Protein AF-A0A9F5ISP3-F1 (afdb_monomer_lite)

Organism: Python bivittatus (NCBI:txid176946)

Radius of gyration: 34.41 Å; chains: 1; bounding box: 98×57×104 Å

Secondary structure (DSSP, 8-state):
-HHHHHHHHHHHHHHHHHHT--SS-HHHHHHHHHHHHHHHTT--HHHHTTTHHHHHHHHHHHHT-SSHHHHHHHHGGGG-HHHHHHHHTTHHHHHHHHHHHHHHHHHH-S-HHHHHHHHHHHHHHHHH-HHHHHHHHHHHHHHHHHHHHHHHHHHHHHHHHHHHHHHHHHHHHHHHHHTT-----PPP---------

Foldseek 3Di:
DVLVVLQVCLLVVLVVCLVPPDDPDLVVLLVSLVVNLVSQLSHDLVSCVVCVQSVLLVLLVQCLDLDVSSNVSSLCLCVRPSSVVSCLVVVVRNVLSNVLSLVCCLPPHPDVVSVVSSVVVLVSSCVSPVPVSVVSVVVSVVVVVVVVVVVVVVVVVVVVVVVVVVVVVVVVVVVVVVVPDPDDDDDDDDDDDDDDD

Sequence (197 aa):
MRWVFFFFLATQVIRGLLKFWPKTCSQKEVMFLGEIEEILDVIEPTQFKKIQEPLFKQIAKCVSSSHFQIAERALYFWHNEYILGLIEENIDTILPIMFGSLYKISKEHWNPTIVALVYNVLKTLMEMNGKLFDELTSTYKAERQREKKKELEREELWKKLEELRLMKTLSDQMSNTSSSINIPNDKVPSECESLCL

Structure (mmCIF, N/CA/C/O backbone):
data_AF-A0A9F5ISP3-F1
#
_entry.id   AF-A0A9F5ISP3-F1
#
loop_
_atom_site.group_PDB
_atom_site.id
_atom_site.type_symbol
_atom_site.label_atom_id
_atom_site.label_alt_id
_atom_site.label_comp_id
_atom_site.label_asym_id
_atom_site.label_entity_id
_atom_site.label_seq_id
_atom_site.pdbx_PDB_ins_code
_atom_site.Cartn_x
_atom_site.Cartn_y
_atom_site.Cartn_z
_atom_site.occupancy
_atom_site.B_iso_or_equiv
_atom_site.auth_seq_id
_atom_site.auth_comp_id
_atom_site.auth_asym_id
_atom_site.auth_atom_id
_atom_site.pdbx_PDB_model_num
ATOM 1 N N . MET A 1 1 ? 18.416 -7.624 -30.290 1.00 47.22 1 MET A N 1
ATOM 2 C CA . MET A 1 1 ? 17.267 -8.563 -30.347 1.00 47.22 1 MET A CA 1
ATOM 3 C C . MET A 1 1 ? 16.923 -9.229 -29.009 1.00 47.22 1 MET A C 1
ATOM 5 O O . MET A 1 1 ? 15.753 -9.497 -28.796 1.00 47.22 1 MET A O 1
ATOM 9 N N . ARG A 1 2 ? 17.877 -9.474 -28.093 1.00 46.91 2 ARG A N 1
ATOM 10 C CA . ARG A 1 2 ? 17.616 -10.155 -26.804 1.00 46.91 2 ARG A CA 1
ATOM 11 C C . ARG A 1 2 ? 16.740 -9.359 -25.816 1.00 46.91 2 ARG A C 1
ATOM 13 O O . ARG A 1 2 ? 16.005 -9.962 -25.050 1.00 46.91 2 ARG A O 1
ATOM 20 N N . TRP A 1 3 ? 16.758 -8.029 -25.899 1.00 49.12 3 TRP A N 1
ATOM 21 C CA . TRP A 1 3 ? 15.968 -7.147 -25.033 1.00 49.12 3 TRP A CA 1
ATOM 22 C C . TRP A 1 3 ? 14.480 -7.071 -25.418 1.00 49.12 3 TRP A C 1
ATOM 24 O O . TRP A 1 3 ? 13.625 -7.139 -24.548 1.00 49.12 3 TRP A O 1
ATOM 34 N N . VAL A 1 4 ? 14.146 -7.065 -26.715 1.00 52.06 4 VAL A N 1
ATOM 35 C CA . VAL A 1 4 ? 12.751 -6.950 -27.207 1.00 52.06 4 VAL A CA 1
ATOM 36 C C . VAL A 1 4 ? 11.859 -8.106 -26.726 1.00 52.06 4 VAL A C 1
ATOM 38 O O . VAL A 1 4 ? 10.692 -7.902 -26.405 1.00 52.06 4 VAL A O 1
ATOM 41 N N . PHE A 1 5 ? 12.416 -9.317 -26.607 1.00 54.72 5 PHE A N 1
ATOM 42 C CA . PHE A 1 5 ? 11.691 -10.467 -26.059 1.00 54.72 5 PHE A CA 1
ATOM 43 C C . PHE A 1 5 ? 11.465 -10.374 -24.544 1.00 54.72 5 PHE A C 1
ATOM 45 O O . PHE A 1 5 ? 10.447 -10.860 -24.061 1.00 54.72 5 PHE A O 1
ATOM 52 N N . PHE A 1 6 ? 12.369 -9.734 -23.797 1.00 56.91 6 PHE A N 1
ATOM 53 C CA . PHE A 1 6 ? 12.212 -9.551 -22.354 1.00 56.91 6 PHE A CA 1
ATOM 54 C C . PHE A 1 6 ? 11.071 -8.567 -22.037 1.00 56.91 6 PHE A C 1
ATOM 56 O O . PHE A 1 6 ? 10.221 -8.861 -21.196 1.00 56.91 6 PHE A O 1
ATOM 63 N N . PHE A 1 7 ? 10.959 -7.468 -22.794 1.00 59.69 7 PHE A N 1
ATOM 64 C CA . PHE A 1 7 ? 9.910 -6.456 -22.592 1.00 59.69 7 PHE A CA 1
ATOM 65 C C . PHE A 1 7 ? 8.483 -6.983 -22.836 1.00 59.69 7 PHE A C 1
ATOM 67 O O . PHE A 1 7 ? 7.565 -6.628 -22.097 1.00 59.69 7 PHE A O 1
ATOM 74 N N . PHE A 1 8 ? 8.272 -7.878 -23.813 1.00 64.25 8 PHE A N 1
ATOM 75 C CA . PHE A 1 8 ? 6.948 -8.486 -24.042 1.00 64.25 8 PHE A CA 1
ATOM 76 C C . PHE A 1 8 ? 6.553 -9.481 -22.936 1.00 64.25 8 PHE A C 1
ATOM 78 O O . PHE A 1 8 ? 5.368 -9.690 -22.663 1.00 64.25 8 PHE A O 1
ATOM 85 N N . LEU A 1 9 ? 7.541 -10.094 -22.280 1.00 79.06 9 LEU A N 1
ATOM 86 C CA . LEU A 1 9 ? 7.313 -11.096 -21.244 1.00 79.06 9 LEU A CA 1
ATOM 87 C C . LEU A 1 9 ? 7.113 -10.486 -19.853 1.00 79.06 9 LEU A C 1
ATOM 89 O O . LEU A 1 9 ? 6.457 -11.124 -19.032 1.00 79.06 9 LEU A O 1
ATOM 93 N N . ALA A 1 10 ? 7.579 -9.259 -19.593 1.00 82.31 10 ALA A N 1
ATOM 94 C CA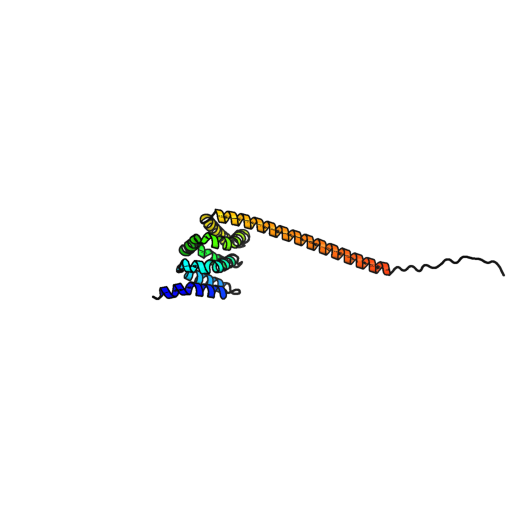 . ALA A 1 10 ? 7.500 -8.612 -18.277 1.00 82.31 10 ALA A CA 1
ATOM 95 C C . ALA A 1 10 ? 6.083 -8.639 -17.669 1.00 82.31 10 ALA A C 1
ATOM 97 O O . ALA A 1 10 ? 5.891 -9.070 -16.531 1.00 82.31 10 ALA A O 1
ATOM 98 N N . THR A 1 11 ? 5.055 -8.282 -18.450 1.00 85.06 11 THR A N 1
ATOM 99 C CA . THR A 1 11 ? 3.651 -8.338 -18.003 1.00 85.06 11 THR A CA 1
ATOM 100 C C . THR A 1 11 ? 3.212 -9.752 -17.612 1.00 85.06 11 THR A C 1
ATOM 102 O O . THR A 1 11 ? 2.505 -9.926 -16.620 1.00 85.06 11 THR A O 1
ATOM 105 N N . GLN A 1 12 ? 3.619 -10.768 -18.375 1.00 87.56 12 GLN A N 1
ATOM 106 C CA . GLN A 1 12 ? 3.241 -12.161 -18.120 1.00 87.56 12 GLN A CA 1
ATOM 107 C C . GLN A 1 12 ? 3.991 -12.733 -16.918 1.00 87.56 12 GLN A C 1
ATOM 109 O O . GLN A 1 12 ? 3.390 -13.436 -16.106 1.00 87.56 12 GLN A O 1
ATOM 114 N N . VAL A 1 13 ? 5.271 -12.386 -16.770 1.00 90.31 13 VAL A N 1
ATOM 115 C CA . VAL A 1 13 ? 6.104 -12.786 -15.633 1.00 90.31 13 VAL A CA 1
ATOM 116 C C . VAL A 1 13 ? 5.558 -12.183 -14.344 1.00 90.31 13 VAL A C 1
ATOM 118 O O . VAL A 1 13 ? 5.277 -12.935 -13.415 1.00 90.31 13 VAL A O 1
ATOM 121 N N . ILE A 1 14 ? 5.288 -10.872 -14.299 1.00 92.38 14 ILE A N 1
ATOM 122 C CA . ILE A 1 14 ? 4.727 -10.227 -13.101 1.00 92.38 14 ILE A CA 1
ATOM 123 C C . ILE A 1 14 ? 3.362 -10.824 -12.748 1.00 92.38 14 ILE A C 1
ATOM 125 O O . ILE A 1 14 ? 3.109 -11.145 -11.590 1.00 92.38 14 ILE A O 1
ATOM 129 N N . ARG A 1 15 ? 2.485 -11.066 -13.730 1.00 91.50 15 ARG A N 1
ATOM 130 C CA . ARG A 1 15 ? 1.205 -11.754 -13.478 1.00 91.50 15 ARG A CA 1
ATOM 131 C C . ARG A 1 15 ? 1.401 -13.169 -12.934 1.00 91.50 15 ARG A C 1
ATOM 133 O O . ARG A 1 15 ? 0.646 -13.587 -12.058 1.00 91.50 15 ARG A O 1
ATOM 140 N N . GLY A 1 16 ? 2.404 -13.894 -13.424 1.00 92.88 16 GLY A N 1
ATOM 141 C CA . GLY A 1 16 ? 2.803 -15.198 -12.899 1.00 92.88 16 GLY A CA 1
ATOM 142 C C . GLY A 1 16 ? 3.264 -15.119 -11.443 1.00 92.88 16 GLY A C 1
ATOM 143 O O . GLY A 1 16 ? 2.741 -15.851 -10.604 1.00 92.88 16 GLY A O 1
ATOM 144 N N . LEU A 1 17 ? 4.168 -14.189 -11.125 1.00 92.69 17 LEU A N 1
ATOM 145 C CA . LEU A 1 17 ? 4.668 -13.959 -9.765 1.00 92.69 17 LEU A CA 1
ATOM 146 C C . LEU A 1 17 ? 3.534 -13.594 -8.801 1.00 92.69 17 LEU A C 1
ATOM 148 O O . LEU A 1 17 ? 3.423 -14.182 -7.728 1.00 92.69 17 LEU A O 1
ATOM 152 N N . LEU A 1 18 ? 2.632 -12.697 -9.209 1.00 93.00 18 LEU A N 1
ATOM 153 C CA . LEU A 1 18 ? 1.459 -12.319 -8.416 1.00 93.00 18 LEU A CA 1
ATOM 154 C C . LEU A 1 18 ? 0.489 -13.494 -8.213 1.00 93.00 18 LEU A C 1
ATOM 156 O O . LEU A 1 18 ? -0.094 -13.635 -7.139 1.00 93.00 18 LEU A O 1
ATOM 160 N N . LYS A 1 19 ? 0.322 -14.364 -9.217 1.00 93.62 19 LYS A N 1
ATOM 161 C CA . LYS A 1 19 ? -0.532 -15.558 -9.115 1.00 93.62 19 LYS A CA 1
ATOM 162 C C . LYS A 1 19 ? 0.017 -16.577 -8.114 1.00 93.62 19 LYS A C 1
ATOM 164 O O . LYS A 1 19 ? -0.766 -17.203 -7.403 1.00 93.62 19 LYS A O 1
ATOM 169 N N . PHE A 1 20 ? 1.336 -16.740 -8.061 1.00 93.31 20 PHE A N 1
ATOM 170 C CA . PHE A 1 20 ? 2.015 -17.699 -7.187 1.00 93.31 20 PHE A CA 1
ATOM 171 C C . PHE A 1 20 ? 2.652 -17.039 -5.958 1.00 93.31 20 PHE A C 1
ATOM 173 O O . PHE A 1 20 ? 3.625 -17.565 -5.417 1.00 93.31 20 PHE A O 1
ATOM 180 N N . TRP A 1 21 ? 2.097 -15.908 -5.504 1.00 93.25 21 TRP A N 1
ATOM 181 C CA . TRP A 1 21 ? 2.642 -15.166 -4.370 1.00 93.25 21 TRP A CA 1
ATOM 182 C C . TRP A 1 21 ? 2.765 -16.061 -3.123 1.00 93.25 21 TRP A C 1
ATOM 184 O O . TRP A 1 21 ? 1.761 -16.655 -2.700 1.00 93.25 21 TRP A O 1
ATOM 194 N N . PRO A 1 22 ? 3.960 -16.178 -2.517 1.00 91.56 22 PRO A N 1
ATOM 195 C CA . PRO A 1 22 ? 4.152 -16.999 -1.330 1.00 91.56 22 PRO A CA 1
ATOM 196 C C . PRO A 1 22 ? 3.394 -16.390 -0.146 1.00 91.56 22 PRO A C 1
ATOM 198 O O . PRO A 1 22 ? 3.469 -15.195 0.087 1.00 91.56 22 PRO A O 1
ATOM 201 N N . LYS A 1 23 ? 2.642 -17.212 0.597 1.00 88.00 23 LYS A N 1
ATOM 202 C CA . LYS A 1 23 ? 1.844 -16.760 1.761 1.00 88.00 23 LYS A CA 1
ATOM 203 C C . LYS A 1 23 ? 2.350 -17.280 3.106 1.00 88.00 23 LYS A C 1
ATOM 205 O O . LYS A 1 23 ? 1.834 -16.899 4.148 1.00 88.00 23 LYS A O 1
ATOM 210 N N . THR A 1 24 ? 3.280 -18.231 3.078 1.00 87.75 24 THR A N 1
ATOM 211 C CA . THR A 1 24 ? 3.719 -18.992 4.258 1.00 87.75 24 THR A CA 1
ATOM 212 C C . THR A 1 24 ? 5.205 -18.824 4.556 1.00 87.75 24 THR A C 1
ATOM 214 O O . THR A 1 24 ? 5.681 -19.325 5.568 1.00 87.75 24 THR A O 1
ATOM 217 N N . CYS A 1 25 ? 5.955 -18.150 3.680 1.00 91.75 25 CYS A N 1
ATOM 218 C CA . CYS A 1 25 ? 7.401 -18.008 3.799 1.00 91.75 25 CYS A CA 1
ATOM 219 C C . CYS A 1 25 ? 7.816 -16.567 3.502 1.00 91.75 25 CYS A C 1
ATOM 221 O O . CYS A 1 25 ? 7.960 -16.185 2.339 1.00 91.75 25 CYS A O 1
ATOM 223 N N . SER A 1 26 ? 8.067 -15.800 4.565 1.00 91.50 26 SER A N 1
ATOM 224 C CA . SER A 1 26 ? 8.453 -14.387 4.494 1.00 91.50 26 SER A CA 1
ATOM 225 C C . SER A 1 26 ? 9.710 -14.157 3.658 1.00 91.50 26 SER A C 1
ATOM 227 O O . SER A 1 26 ? 9.789 -13.191 2.910 1.00 91.50 26 SER A O 1
ATOM 229 N N . GLN A 1 27 ? 10.685 -15.069 3.727 1.00 92.88 27 GLN A N 1
ATOM 230 C CA . GLN A 1 27 ? 11.916 -14.956 2.943 1.00 92.88 27 GLN A CA 1
ATOM 231 C C . GLN A 1 27 ? 11.641 -15.046 1.436 1.00 92.88 27 GLN A C 1
ATOM 233 O O . GLN A 1 27 ? 12.213 -14.283 0.664 1.00 92.88 27 GLN A O 1
ATOM 238 N N . LYS A 1 28 ? 10.720 -15.922 1.011 1.00 93.62 28 LYS A N 1
ATOM 239 C CA . LYS A 1 28 ? 10.311 -15.997 -0.398 1.00 93.62 28 LYS A CA 1
ATOM 240 C C . LYS A 1 28 ? 9.547 -14.750 -0.833 1.00 93.62 28 LYS A C 1
ATOM 242 O O . LYS A 1 28 ? 9.724 -14.324 -1.965 1.00 93.62 28 LYS A O 1
ATOM 247 N N . GLU A 1 29 ? 8.741 -14.153 0.045 1.00 95.06 29 GLU A N 1
ATOM 248 C CA . GLU A 1 29 ? 8.088 -12.867 -0.246 1.00 95.06 29 GLU A CA 1
ATOM 249 C C . GLU A 1 29 ? 9.114 -11.753 -0.476 1.00 95.06 29 GLU A C 1
ATOM 251 O O . GLU A 1 29 ? 9.006 -11.015 -1.451 1.00 95.06 29 GLU A O 1
ATOM 256 N N . VAL A 1 30 ? 10.153 -11.679 0.363 1.00 95.06 30 VAL A N 1
ATOM 257 C CA . VAL A 1 30 ? 11.262 -10.722 0.201 1.00 95.06 30 VAL A CA 1
ATOM 258 C C . VAL A 1 30 ? 12.005 -10.949 -1.120 1.00 95.06 30 VAL A C 1
ATOM 260 O O . VAL A 1 30 ? 12.295 -9.983 -1.822 1.00 95.06 30 VAL A O 1
ATOM 263 N N . MET A 1 31 ? 12.266 -12.207 -1.497 1.00 94.06 31 MET A N 1
ATOM 264 C CA . MET A 1 31 ? 12.873 -12.534 -2.795 1.00 94.06 31 MET A CA 1
ATOM 265 C C . MET A 1 31 ? 11.973 -12.105 -3.962 1.00 94.06 31 MET A C 1
ATOM 267 O O . MET A 1 31 ? 12.449 -11.452 -4.879 1.00 94.06 31 MET A O 1
ATOM 271 N N . PHE A 1 32 ? 10.667 -12.392 -3.906 1.00 95.56 32 PHE A N 1
ATOM 272 C CA . PHE A 1 32 ? 9.712 -11.997 -4.951 1.00 95.56 32 PHE A CA 1
ATOM 273 C C . PHE A 1 32 ? 9.627 -10.478 -5.121 1.00 95.56 32 PHE A C 1
ATOM 275 O O . PHE A 1 32 ? 9.526 -9.999 -6.247 1.00 95.56 32 PHE A O 1
ATOM 282 N N . LEU A 1 33 ? 9.674 -9.719 -4.022 1.00 96.06 33 LEU A N 1
ATOM 283 C CA . LEU A 1 33 ? 9.739 -8.259 -4.080 1.00 96.06 33 LEU A CA 1
ATOM 284 C C . LEU A 1 33 ? 11.014 -7.780 -4.785 1.00 96.06 33 LEU A C 1
ATOM 286 O O . LEU A 1 33 ? 10.939 -6.833 -5.560 1.00 96.06 33 LEU A O 1
ATOM 290 N N . GLY A 1 34 ? 12.150 -8.447 -4.563 1.00 94.62 34 GLY A N 1
ATOM 291 C CA . GLY A 1 34 ? 13.397 -8.130 -5.261 1.00 94.62 34 GLY A CA 1
ATOM 292 C C . GLY A 1 34 ? 13.338 -8.389 -6.761 1.00 94.62 34 GLY A C 1
ATOM 293 O O . GLY A 1 34 ? 13.624 -7.487 -7.537 1.00 94.62 34 GLY A O 1
ATOM 294 N N . GLU A 1 35 ? 12.869 -9.566 -7.171 1.00 94.12 35 GLU A N 1
ATOM 295 C CA . GLU A 1 35 ? 12.716 -9.896 -8.597 1.00 94.12 35 GLU A CA 1
ATOM 296 C C . GLU A 1 35 ? 11.756 -8.932 -9.307 1.00 94.12 35 GLU A C 1
ATOM 298 O O . GLU A 1 35 ? 11.969 -8.545 -10.453 1.00 94.12 35 GLU A O 1
ATOM 303 N N . ILE A 1 36 ? 10.679 -8.522 -8.629 1.00 95.56 36 ILE A N 1
ATOM 304 C CA . ILE A 1 36 ? 9.754 -7.530 -9.177 1.00 95.56 36 ILE A CA 1
ATOM 305 C C . ILE A 1 36 ? 10.442 -6.182 -9.359 1.00 95.56 36 ILE A C 1
ATOM 307 O O . ILE A 1 36 ? 10.227 -5.562 -10.395 1.00 95.56 36 ILE A O 1
ATOM 311 N N . GLU A 1 37 ? 11.239 -5.727 -8.393 1.00 95.00 37 GLU A N 1
ATOM 312 C CA . GLU A 1 37 ? 11.979 -4.470 -8.526 1.00 95.00 37 GLU A CA 1
ATOM 313 C C . GLU A 1 37 ? 12.916 -4.505 -9.738 1.00 95.00 37 GLU A C 1
ATOM 315 O O . GLU A 1 37 ? 12.858 -3.598 -10.562 1.00 95.00 37 GLU A O 1
ATOM 320 N N . GLU A 1 38 ? 13.695 -5.578 -9.908 1.00 92.56 38 GLU A N 1
ATOM 321 C CA . GLU A 1 38 ? 14.596 -5.732 -11.061 1.00 92.56 38 GLU A CA 1
ATOM 322 C C . GLU A 1 38 ? 13.843 -5.713 -12.400 1.00 92.56 38 GLU A C 1
ATOM 324 O O . GLU A 1 38 ? 14.311 -5.134 -13.379 1.00 92.56 38 GLU A O 1
ATOM 329 N N . ILE A 1 39 ? 12.645 -6.308 -12.459 1.00 93.00 39 ILE A N 1
ATOM 330 C CA . ILE A 1 39 ? 11.807 -6.257 -13.665 1.00 93.00 39 ILE A CA 1
ATOM 331 C C . ILE A 1 39 ? 11.240 -4.847 -13.884 1.00 93.00 39 ILE A C 1
ATOM 333 O O . ILE A 1 39 ? 11.143 -4.408 -15.031 1.00 93.00 39 ILE A O 1
ATOM 337 N N . LEU A 1 40 ? 10.833 -4.150 -12.818 1.00 94.19 40 LEU A N 1
ATOM 338 C CA . LEU A 1 40 ? 10.300 -2.791 -12.906 1.00 94.19 40 LEU A CA 1
ATOM 339 C C . LEU A 1 40 ? 11.362 -1.774 -13.331 1.00 94.19 40 LEU A C 1
ATOM 341 O O . LEU A 1 40 ? 11.011 -0.837 -14.034 1.00 94.19 40 LEU A O 1
ATOM 345 N N . ASP A 1 41 ? 12.633 -1.973 -12.984 1.00 92.75 41 ASP A N 1
ATOM 346 C CA . ASP A 1 41 ? 13.737 -1.083 -13.379 1.00 92.75 41 ASP A CA 1
ATOM 347 C C . ASP A 1 41 ? 13.941 -1.015 -14.905 1.00 92.75 41 ASP A C 1
ATOM 349 O O . ASP A 1 41 ? 14.478 -0.055 -15.451 1.00 92.75 41 ASP A O 1
ATOM 353 N N . VAL A 1 42 ? 13.456 -2.033 -15.622 1.00 91.94 42 VAL A N 1
ATOM 354 C CA . VAL A 1 42 ? 13.530 -2.129 -17.084 1.00 91.94 42 VAL A CA 1
ATOM 355 C C . VAL A 1 42 ? 12.155 -2.261 -17.740 1.00 91.94 42 VAL A C 1
ATOM 357 O O . VAL A 1 42 ? 12.072 -2.668 -18.894 1.00 91.94 42 VAL A O 1
ATOM 360 N N . ILE A 1 43 ? 11.042 -1.986 -17.056 1.00 92.25 43 ILE A N 1
ATOM 361 C CA . ILE A 1 43 ? 9.713 -2.127 -17.673 1.00 92.25 43 ILE A CA 1
ATOM 362 C C . ILE A 1 43 ? 9.351 -0.897 -18.507 1.00 92.25 43 ILE A C 1
ATOM 364 O O . ILE A 1 43 ? 9.499 0.224 -18.056 1.00 92.25 43 ILE A O 1
ATOM 368 N N . GLU A 1 44 ? 8.770 -1.069 -19.695 1.00 92.00 44 GLU A N 1
ATOM 369 C CA . GLU A 1 44 ? 8.221 0.080 -20.426 1.00 92.00 44 GLU A CA 1
ATOM 370 C C . GLU A 1 44 ? 6.949 0.643 -19.747 1.00 92.00 44 GLU A C 1
ATOM 372 O O . GLU A 1 44 ? 6.069 -0.142 -19.357 1.00 92.00 44 GLU A O 1
ATOM 377 N N . PRO A 1 45 ? 6.741 1.978 -19.725 1.00 93.38 45 PRO A N 1
ATOM 378 C CA . PRO A 1 45 ? 5.564 2.600 -19.102 1.00 93.38 45 PRO A CA 1
ATOM 379 C C . PRO A 1 45 ? 4.223 2.068 -19.634 1.00 93.38 45 PRO A C 1
ATOM 381 O O . PRO A 1 45 ? 3.247 1.909 -18.897 1.00 93.38 45 PRO A O 1
ATOM 384 N N . THR A 1 46 ? 4.160 1.721 -20.924 1.00 92.44 46 THR A N 1
ATOM 385 C CA . THR A 1 46 ? 2.945 1.170 -21.551 1.00 92.44 46 THR A CA 1
ATOM 386 C C . THR A 1 46 ? 2.581 -0.221 -21.026 1.00 92.44 46 THR A C 1
ATOM 388 O O . THR A 1 46 ? 1.397 -0.557 -20.930 1.00 92.44 46 THR A O 1
ATOM 391 N N . GLN A 1 47 ? 3.576 -1.038 -20.667 1.00 92.06 47 GLN A N 1
ATOM 392 C CA . GLN A 1 47 ? 3.363 -2.359 -20.074 1.00 92.06 47 GLN A CA 1
ATOM 393 C C . GLN A 1 47 ? 3.050 -2.241 -18.585 1.00 92.06 47 GLN A C 1
ATOM 395 O O . GLN A 1 47 ? 2.165 -2.948 -18.096 1.00 92.06 47 GLN A O 1
ATOM 400 N N . PHE A 1 48 ? 3.704 -1.309 -17.886 1.00 94.81 48 PHE A N 1
ATOM 401 C CA . PHE A 1 48 ? 3.433 -1.006 -16.483 1.00 94.81 48 PHE A CA 1
ATOM 402 C C . PHE A 1 48 ? 1.953 -0.674 -16.244 1.00 94.81 48 PHE A C 1
ATOM 404 O O . PHE A 1 48 ? 1.318 -1.263 -15.366 1.00 94.81 48 PHE A O 1
ATOM 411 N N . LYS A 1 49 ? 1.339 0.145 -17.110 1.00 95.12 49 LYS A N 1
ATOM 412 C CA . LYS A 1 49 ? -0.095 0.483 -17.017 1.00 95.12 49 LYS A CA 1
ATOM 413 C C . LYS A 1 49 ? -1.034 -0.731 -17.001 1.00 95.12 49 LYS A C 1
ATOM 415 O O . LYS A 1 49 ? -2.115 -0.653 -16.426 1.00 95.12 49 LYS A O 1
ATOM 420 N N . LYS A 1 50 ? -0.633 -1.870 -17.583 1.00 93.38 50 LYS A N 1
ATOM 421 C CA . LYS A 1 50 ? -1.434 -3.113 -17.631 1.00 93.38 50 LYS A CA 1
ATOM 422 C C . LYS A 1 50 ? -1.351 -3.958 -16.356 1.00 93.38 50 LYS A C 1
ATOM 424 O O . LYS A 1 50 ? -2.106 -4.929 -16.223 1.00 93.38 50 LYS A O 1
ATOM 429 N N . ILE A 1 51 ? -0.394 -3.660 -15.477 1.00 94.75 51 ILE A N 1
ATOM 430 C CA . ILE A 1 51 ? -0.101 -4.431 -14.260 1.00 94.75 51 ILE A CA 1
ATOM 431 C C . ILE A 1 51 ? -0.114 -3.593 -12.981 1.00 94.75 51 ILE A C 1
ATOM 433 O O . ILE A 1 51 ? -0.175 -4.182 -11.906 1.00 94.75 51 ILE A O 1
ATOM 437 N N . GLN A 1 52 ? -0.070 -2.262 -13.078 1.00 95.75 52 GLN A N 1
ATOM 438 C CA . GLN A 1 52 ? 0.047 -1.361 -11.931 1.00 95.75 52 GLN A CA 1
ATOM 439 C C . GLN A 1 52 ? -1.001 -1.648 -10.850 1.00 95.75 52 GLN A C 1
ATOM 441 O O . GLN A 1 52 ? -0.664 -1.800 -9.684 1.00 95.75 52 GLN A O 1
ATOM 446 N N . GLU A 1 53 ? -2.265 -1.840 -11.220 1.00 96.38 53 GLU A N 1
ATOM 447 C CA . GLU A 1 53 ? -3.322 -2.087 -10.246 1.00 96.38 53 GLU A CA 1
ATOM 448 C C . GLU A 1 53 ? -3.121 -3.380 -9.438 1.00 96.38 53 GLU A C 1
ATOM 450 O O . GLU A 1 53 ? -3.081 -3.307 -8.207 1.00 96.38 53 GLU A O 1
ATOM 455 N N . PRO A 1 54 ? -3.023 -4.577 -10.059 1.00 96.50 54 PRO A N 1
ATOM 456 C CA . PRO A 1 54 ? -2.821 -5.807 -9.299 1.00 96.50 54 PRO A CA 1
ATOM 457 C C . PRO A 1 54 ? -1.475 -5.826 -8.566 1.00 96.50 54 PRO A C 1
ATOM 459 O O . PRO A 1 54 ? -1.402 -6.379 -7.469 1.00 96.50 54 PRO A O 1
ATOM 462 N N . LEU A 1 55 ? -0.439 -5.197 -9.130 1.00 96.75 55 LEU A N 1
ATOM 463 C CA . LEU A 1 55 ? 0.870 -5.084 -8.500 1.00 96.75 55 LEU A CA 1
ATOM 464 C C . LEU A 1 55 ? 0.809 -4.239 -7.223 1.00 96.75 55 LEU A C 1
ATOM 466 O O . LEU A 1 55 ? 1.160 -4.729 -6.153 1.00 96.75 55 LEU A O 1
ATOM 470 N N . PHE A 1 56 ? 0.302 -3.007 -7.295 1.00 97.31 56 PHE A N 1
ATOM 471 C CA . PHE A 1 56 ? 0.233 -2.122 -6.131 1.00 97.31 56 PHE A CA 1
ATOM 472 C C . PHE A 1 56 ? -0.790 -2.598 -5.097 1.00 97.31 56 PHE A C 1
ATOM 474 O O . PHE A 1 56 ? -0.569 -2.424 -3.904 1.00 97.31 56 PHE A O 1
ATOM 481 N N . LYS A 1 57 ? -1.846 -3.321 -5.502 1.00 96.88 57 LYS A N 1
ATOM 482 C CA . LYS A 1 57 ? -2.718 -4.044 -4.556 1.00 96.88 57 LYS A CA 1
ATOM 483 C C . LYS A 1 57 ? -1.947 -5.093 -3.750 1.00 96.88 57 LYS A C 1
ATOM 485 O O . LYS A 1 57 ? -2.295 -5.343 -2.597 1.00 96.88 57 LYS A O 1
ATOM 490 N N . GLN A 1 58 ? -0.932 -5.727 -4.337 1.00 96.75 58 GLN A N 1
ATOM 491 C CA . GLN A 1 58 ? -0.073 -6.672 -3.627 1.00 96.75 58 GLN A CA 1
ATOM 492 C C . GLN A 1 58 ? 0.973 -5.950 -2.770 1.00 96.75 58 GLN A C 1
ATOM 494 O O . GLN A 1 58 ? 1.108 -6.287 -1.597 1.00 96.75 58 GLN A O 1
ATOM 499 N N . ILE A 1 59 ? 1.634 -4.913 -3.295 1.00 96.50 59 ILE A N 1
ATOM 500 C CA . ILE A 1 59 ? 2.592 -4.090 -2.533 1.00 96.50 59 ILE A CA 1
ATOM 501 C C . ILE A 1 59 ? 1.919 -3.486 -1.291 1.00 96.50 59 ILE A C 1
ATOM 503 O O . ILE A 1 59 ? 2.474 -3.563 -0.199 1.00 96.50 59 ILE A O 1
ATOM 507 N N . ALA A 1 60 ? 0.686 -2.986 -1.411 1.00 96.50 60 ALA A N 1
ATOM 508 C CA . ALA A 1 60 ? -0.104 -2.468 -0.293 1.00 96.50 60 ALA A CA 1
ATOM 509 C C . ALA A 1 60 ? -0.268 -3.491 0.851 1.00 96.50 60 ALA A C 1
ATOM 511 O O . ALA A 1 60 ? -0.163 -3.143 2.032 1.00 96.50 60 ALA A O 1
ATOM 512 N N . LYS A 1 61 ? -0.464 -4.774 0.515 1.00 94.69 61 LYS A N 1
ATOM 513 C CA . LYS A 1 61 ? -0.524 -5.864 1.504 1.00 94.69 61 LYS A CA 1
ATOM 514 C C . LYS A 1 61 ? 0.839 -6.132 2.134 1.00 94.69 61 LYS A C 1
ATOM 516 O O . LYS A 1 61 ? 0.896 -6.327 3.343 1.00 94.69 61 LYS A O 1
ATOM 521 N N . CYS A 1 62 ? 1.911 -6.117 1.341 1.00 94.62 62 CYS A N 1
ATOM 522 C CA . CYS A 1 62 ? 3.279 -6.309 1.827 1.00 94.62 62 CYS A CA 1
ATOM 523 C C . CYS A 1 62 ? 3.688 -5.206 2.814 1.00 94.62 62 CYS A C 1
ATOM 525 O O . CYS A 1 62 ? 4.212 -5.508 3.882 1.00 94.62 62 CYS A O 1
ATOM 527 N N . VAL A 1 63 ? 3.369 -3.945 2.506 1.00 94.38 63 VAL A N 1
ATOM 528 C CA . VAL A 1 63 ? 3.583 -2.797 3.405 1.00 94.38 63 VAL A CA 1
ATOM 529 C C . VAL A 1 63 ? 2.760 -2.926 4.688 1.00 94.38 63 VAL A C 1
ATOM 531 O O . VAL A 1 63 ? 3.221 -2.544 5.759 1.00 94.38 63 VAL A O 1
ATOM 534 N N . SER A 1 64 ? 1.559 -3.502 4.596 1.00 92.75 64 SER A N 1
ATOM 535 C CA . SER A 1 64 ? 0.699 -3.761 5.757 1.00 92.75 64 SER A CA 1
ATOM 536 C C . SER A 1 64 ? 1.078 -5.004 6.567 1.00 92.75 64 SER A C 1
ATOM 538 O O . SER A 1 64 ? 0.380 -5.339 7.528 1.00 92.75 64 SER A O 1
ATOM 540 N N . SER A 1 65 ? 2.135 -5.722 6.181 1.00 91.19 65 SER A N 1
ATOM 541 C CA . SER A 1 65 ? 2.573 -6.927 6.879 1.00 91.19 65 SER A CA 1
ATOM 542 C C . SER A 1 65 ? 3.146 -6.585 8.253 1.00 91.19 65 SER A C 1
ATOM 544 O O . SER A 1 65 ? 3.868 -5.607 8.414 1.00 91.19 65 SER A O 1
ATOM 546 N N . SER A 1 66 ? 2.879 -7.430 9.251 1.00 88.44 66 SER A N 1
ATOM 547 C CA . SER A 1 66 ? 3.497 -7.308 10.579 1.00 88.44 66 SER A CA 1
ATOM 548 C C . SER A 1 66 ? 4.989 -7.664 10.572 1.00 88.44 66 SER A C 1
ATOM 550 O O . SER A 1 66 ? 5.715 -7.328 11.512 1.00 88.44 66 SER A O 1
ATOM 552 N N . HIS A 1 67 ? 5.450 -8.353 9.523 1.00 91.75 67 HIS A N 1
ATOM 553 C CA . HIS A 1 67 ? 6.828 -8.789 9.370 1.00 91.75 67 HIS A CA 1
ATOM 554 C C . HIS A 1 67 ? 7.693 -7.669 8.781 1.00 91.75 67 HIS A C 1
ATOM 556 O O . HIS A 1 67 ? 7.651 -7.406 7.577 1.00 91.75 67 HIS A O 1
ATOM 562 N N . PHE A 1 68 ? 8.533 -7.055 9.619 1.00 90.88 68 PHE A N 1
ATOM 563 C CA . PHE A 1 68 ? 9.258 -5.830 9.264 1.00 90.88 68 PHE A CA 1
ATOM 564 C C . PHE A 1 68 ? 10.090 -5.944 7.976 1.00 90.88 68 PHE A C 1
ATOM 566 O O . PHE A 1 68 ? 10.067 -5.014 7.183 1.00 90.88 68 PHE A O 1
ATOM 573 N N . GLN A 1 69 ? 10.757 -7.080 7.715 1.00 94.00 69 GLN A N 1
ATOM 574 C CA . GLN A 1 69 ? 11.584 -7.234 6.505 1.00 94.00 69 GLN A CA 1
ATOM 575 C C . GLN A 1 69 ? 10.761 -7.174 5.211 1.00 94.00 69 GLN A C 1
ATOM 577 O O . GLN A 1 69 ? 11.260 -6.714 4.191 1.00 94.00 69 GLN A O 1
ATOM 582 N N . ILE A 1 70 ? 9.501 -7.629 5.236 1.00 94.75 70 ILE A N 1
ATOM 583 C CA . ILE A 1 70 ? 8.624 -7.569 4.058 1.00 94.75 70 ILE A CA 1
ATOM 584 C C . ILE A 1 70 ? 8.190 -6.119 3.834 1.00 94.75 70 ILE A C 1
ATOM 586 O O . ILE A 1 70 ? 8.267 -5.622 2.712 1.00 94.75 70 ILE A O 1
ATOM 590 N N . ALA A 1 71 ? 7.770 -5.437 4.905 1.00 94.44 71 ALA A N 1
ATOM 591 C CA . ALA A 1 71 ? 7.345 -4.044 4.843 1.00 94.44 71 ALA A CA 1
ATOM 592 C C . ALA A 1 71 ? 8.490 -3.123 4.391 1.00 94.44 71 ALA A C 1
ATOM 594 O O . ALA A 1 71 ? 8.309 -2.339 3.465 1.00 94.44 71 ALA A O 1
ATOM 595 N N . GLU A 1 72 ? 9.680 -3.265 4.979 1.00 93.88 72 GLU A N 1
ATOM 596 C CA . GLU A 1 72 ? 10.884 -2.518 4.593 1.00 93.88 72 GLU A CA 1
ATOM 597 C C . GLU A 1 72 ? 11.237 -2.755 3.123 1.00 93.88 72 GLU A C 1
ATOM 599 O O . GLU A 1 72 ? 11.375 -1.799 2.359 1.00 93.88 72 GLU A O 1
ATOM 604 N N . ARG A 1 73 ? 11.294 -4.025 2.695 1.00 95.94 73 ARG A N 1
ATOM 605 C CA . ARG A 1 73 ? 11.642 -4.369 1.313 1.00 95.94 73 ARG A CA 1
ATOM 606 C C . ARG A 1 73 ? 10.666 -3.779 0.299 1.00 95.94 73 ARG A C 1
ATOM 608 O O . ARG A 1 73 ? 11.102 -3.369 -0.775 1.00 95.94 73 ARG A O 1
ATOM 615 N N . ALA A 1 74 ? 9.375 -3.745 0.629 1.00 96.25 74 ALA A N 1
ATOM 616 C CA . ALA A 1 74 ? 8.344 -3.145 -0.210 1.00 96.25 74 ALA A CA 1
ATOM 617 C C . ALA A 1 74 ? 8.449 -1.610 -0.257 1.00 96.25 74 ALA A C 1
ATOM 619 O O . ALA A 1 74 ? 8.242 -1.018 -1.312 1.00 96.25 74 ALA A O 1
ATOM 620 N N . LEU A 1 75 ? 8.796 -0.958 0.858 1.00 95.19 75 LEU A N 1
ATOM 621 C CA . LEU A 1 75 ? 8.956 0.500 0.924 1.00 95.19 75 LEU A CA 1
ATOM 622 C C . LEU A 1 75 ? 10.191 0.997 0.158 1.00 95.19 75 LEU A C 1
ATOM 624 O O . LEU A 1 75 ? 10.180 2.121 -0.335 1.00 95.19 75 LEU A O 1
ATOM 628 N N . TYR A 1 76 ? 11.217 0.162 -0.027 1.00 94.50 76 TYR A N 1
ATOM 629 C CA . TYR A 1 76 ? 12.385 0.512 -0.846 1.00 94.50 76 TYR A CA 1
ATOM 630 C C . TYR A 1 76 ? 12.100 0.703 -2.336 1.00 94.50 76 TYR A C 1
ATOM 632 O O . TYR A 1 76 ? 12.926 1.291 -3.026 1.00 94.50 76 TYR A O 1
ATOM 640 N N . PHE A 1 77 ? 10.913 0.339 -2.825 1.00 95.44 77 PHE A N 1
ATOM 641 C CA . PHE A 1 77 ? 10.501 0.663 -4.194 1.00 95.44 77 PHE A CA 1
ATOM 642 C C . PHE A 1 77 ? 10.483 2.182 -4.435 1.00 95.44 77 PHE A C 1
ATOM 644 O O . PHE A 1 77 ? 10.723 2.627 -5.551 1.00 95.44 77 PHE A O 1
ATOM 651 N N . TRP A 1 78 ? 10.257 2.982 -3.384 1.00 95.88 78 TRP A N 1
ATOM 652 C CA . TRP A 1 78 ? 10.292 4.447 -3.448 1.00 95.88 78 TRP A CA 1
ATOM 653 C C . TRP A 1 78 ? 11.707 5.041 -3.480 1.00 95.88 78 TRP A C 1
ATOM 655 O O . TRP A 1 78 ? 11.840 6.249 -3.645 1.00 95.88 78 TRP A O 1
ATOM 665 N N . HIS A 1 79 ? 12.759 4.234 -3.316 1.00 93.75 79 HIS A N 1
ATOM 666 C CA . HIS A 1 79 ? 14.144 4.693 -3.470 1.00 93.75 79 HIS A CA 1
ATOM 667 C C . HIS A 1 79 ? 14.655 4.567 -4.909 1.00 93.75 79 HIS A C 1
ATOM 669 O O . HIS A 1 79 ? 15.654 5.195 -5.251 1.00 93.75 79 HIS A O 1
ATOM 675 N N . ASN A 1 80 ? 13.999 3.759 -5.744 1.00 95.06 80 ASN A N 1
ATOM 676 C CA . ASN A 1 80 ? 14.355 3.632 -7.149 1.00 95.06 80 ASN A CA 1
ATOM 677 C C . ASN A 1 80 ? 13.712 4.785 -7.940 1.00 95.06 80 ASN A C 1
ATOM 679 O O . ASN A 1 80 ? 12.486 4.880 -8.024 1.00 95.06 80 ASN A O 1
ATOM 683 N N . GLU A 1 81 ? 14.542 5.651 -8.527 1.00 95.31 81 GLU A N 1
ATOM 684 C CA . GLU A 1 81 ? 14.090 6.835 -9.271 1.00 95.31 81 GLU A CA 1
ATOM 685 C C . GLU A 1 81 ? 13.215 6.480 -10.480 1.00 95.31 81 GLU A C 1
ATOM 687 O O . GLU A 1 81 ? 12.247 7.184 -10.768 1.00 95.31 81 GLU A O 1
ATOM 692 N N . TYR A 1 82 ? 13.504 5.367 -11.162 1.00 96.69 82 TYR A N 1
ATOM 693 C CA . TYR A 1 82 ? 12.719 4.927 -12.311 1.00 96.69 82 TYR A CA 1
ATOM 694 C C . TYR A 1 82 ? 11.314 4.482 -11.895 1.00 96.69 82 TYR A C 1
ATOM 696 O O . TYR A 1 82 ? 10.315 4.927 -12.465 1.00 96.69 82 TYR A O 1
ATOM 704 N N . ILE A 1 83 ? 11.221 3.655 -10.848 1.00 96.62 83 ILE A N 1
ATOM 705 C CA . ILE A 1 83 ? 9.933 3.236 -10.278 1.00 96.62 83 ILE A CA 1
ATOM 706 C C . ILE A 1 83 ? 9.163 4.453 -9.764 1.00 96.62 83 ILE A C 1
ATOM 708 O O . ILE A 1 83 ? 7.950 4.539 -9.965 1.00 96.62 83 ILE A O 1
ATOM 712 N N . LEU A 1 84 ? 9.852 5.408 -9.138 1.00 96.38 84 LEU A N 1
ATOM 713 C CA . LEU A 1 84 ? 9.232 6.630 -8.646 1.00 96.38 84 LEU A CA 1
ATOM 714 C C . LEU A 1 84 ? 8.634 7.468 -9.787 1.00 96.38 84 LEU A C 1
ATOM 716 O O . LEU A 1 84 ? 7.491 7.907 -9.665 1.00 96.38 84 LEU A O 1
ATOM 720 N N . GLY A 1 85 ? 9.338 7.601 -10.914 1.00 97.12 85 GLY A N 1
ATOM 721 C CA . GLY A 1 85 ? 8.813 8.253 -12.118 1.00 97.12 85 GLY A CA 1
ATOM 722 C C . GLY A 1 85 ? 7.584 7.540 -12.696 1.00 97.12 85 GLY A C 1
ATOM 723 O O . GLY A 1 85 ? 6.587 8.180 -13.029 1.00 97.12 85 GLY A O 1
ATOM 724 N N . LEU A 1 86 ? 7.587 6.200 -12.730 1.00 96.88 86 LEU A N 1
ATOM 725 C CA . LEU A 1 86 ? 6.408 5.419 -13.135 1.00 96.88 86 LEU A CA 1
ATOM 726 C C . LEU A 1 86 ? 5.210 5.639 -12.197 1.00 96.88 86 LEU A C 1
ATOM 728 O O . LEU A 1 86 ? 4.063 5.653 -12.656 1.00 96.88 86 LEU A O 1
ATOM 732 N N . ILE A 1 87 ? 5.459 5.790 -10.891 1.00 97.19 87 ILE A N 1
ATOM 733 C CA . ILE A 1 87 ? 4.420 6.094 -9.900 1.00 97.19 87 ILE A CA 1
ATOM 734 C C . ILE A 1 87 ? 3.845 7.490 -10.140 1.00 97.19 87 ILE A C 1
ATOM 736 O O . ILE A 1 87 ? 2.624 7.636 -10.147 1.00 97.19 87 ILE A O 1
ATOM 740 N N . GLU A 1 88 ? 4.699 8.487 -10.365 1.00 96.75 88 GLU A N 1
ATOM 741 C CA . GLU A 1 88 ? 4.296 9.877 -10.594 1.00 96.75 88 GLU A CA 1
ATOM 742 C C . GLU A 1 88 ? 3.375 10.007 -11.816 1.00 96.75 88 GLU A C 1
ATOM 744 O O . GLU A 1 88 ? 2.282 10.564 -11.715 1.00 96.75 88 GLU A O 1
ATOM 749 N N . GLU A 1 89 ? 3.740 9.386 -12.944 1.00 97.00 89 GLU A N 1
ATOM 750 C CA . GLU A 1 89 ? 2.928 9.390 -14.172 1.00 97.00 89 GLU A CA 1
ATOM 751 C C . GLU A 1 89 ? 1.551 8.718 -14.018 1.00 97.00 89 GLU A C 1
ATOM 753 O O . GLU A 1 89 ? 0.663 8.911 -14.853 1.00 97.00 89 GLU A O 1
ATOM 758 N N . ASN A 1 90 ? 1.369 7.883 -12.990 1.00 97.19 90 ASN A N 1
ATOM 759 C CA . ASN A 1 90 ? 0.160 7.088 -12.773 1.00 97.19 90 ASN A CA 1
ATOM 760 C C . ASN A 1 90 ? -0.446 7.294 -11.374 1.00 97.19 90 ASN A C 1
ATOM 762 O O . ASN A 1 90 ? -1.180 6.435 -10.861 1.00 97.19 90 ASN A O 1
ATOM 766 N N . ILE A 1 91 ? -0.158 8.442 -10.755 1.00 97.00 91 ILE A N 1
ATOM 767 C CA . ILE A 1 91 ? -0.478 8.715 -9.353 1.00 97.00 91 ILE A CA 1
ATOM 768 C C . ILE A 1 91 ? -1.976 8.595 -9.051 1.00 97.00 91 ILE A C 1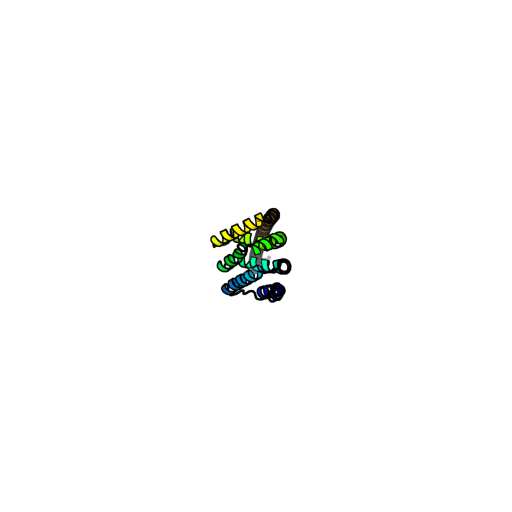
ATOM 770 O O . ILE A 1 91 ? -2.348 8.046 -8.017 1.00 97.00 91 ILE A O 1
ATOM 774 N N . ASP A 1 92 ? -2.839 8.994 -9.987 1.00 96.50 92 ASP A N 1
ATOM 775 C CA . ASP A 1 92 ? -4.298 8.964 -9.823 1.00 96.50 92 ASP A CA 1
ATOM 776 C C . ASP A 1 92 ? -4.854 7.547 -9.614 1.00 96.50 92 ASP A C 1
ATOM 778 O O . ASP A 1 92 ? -5.905 7.367 -9.001 1.00 96.50 92 ASP A O 1
ATOM 782 N N . THR A 1 93 ? -4.142 6.524 -10.100 1.00 96.62 93 THR A N 1
ATOM 783 C CA . THR A 1 93 ? -4.515 5.113 -9.911 1.00 96.62 93 THR A CA 1
ATOM 784 C C . THR A 1 93 ? -3.788 4.491 -8.722 1.00 96.62 93 THR A C 1
ATOM 786 O O . THR A 1 93 ? -4.384 3.736 -7.951 1.00 96.62 93 THR A O 1
ATOM 789 N N . ILE A 1 94 ? -2.500 4.795 -8.551 1.00 97.25 94 ILE A N 1
ATOM 790 C CA . ILE A 1 94 ? -1.649 4.159 -7.536 1.00 97.25 94 ILE A CA 1
ATOM 791 C C . ILE A 1 94 ? -1.941 4.700 -6.134 1.00 97.25 94 ILE A C 1
ATOM 793 O O . ILE A 1 94 ? -2.029 3.920 -5.179 1.00 97.25 94 ILE A O 1
ATOM 797 N N . LEU A 1 95 ? -2.131 6.015 -6.000 1.00 96.69 95 LEU A N 1
ATOM 798 C CA . LEU A 1 95 ? -2.319 6.664 -4.707 1.00 96.69 95 LEU A CA 1
ATOM 799 C C . LEU A 1 95 ? -3.546 6.119 -3.953 1.00 96.69 95 LEU A C 1
ATOM 801 O O . LEU A 1 95 ? -3.364 5.681 -2.815 1.00 96.69 95 LEU A O 1
ATOM 805 N N . PRO A 1 96 ? -4.756 6.016 -4.544 1.00 96.88 96 PRO A N 1
ATOM 806 C CA . PRO A 1 96 ? -5.913 5.448 -3.846 1.00 96.88 96 PRO A CA 1
ATOM 807 C C . PRO A 1 96 ? -5.709 4.006 -3.353 1.00 96.88 96 PRO A C 1
ATOM 809 O O . PRO A 1 96 ? -6.239 3.633 -2.306 1.00 96.88 96 PRO A O 1
ATOM 812 N N . ILE A 1 97 ? -4.929 3.194 -4.078 1.00 97.25 97 ILE A N 1
ATOM 813 C CA . ILE A 1 97 ? -4.646 1.794 -3.721 1.00 97.25 97 ILE A CA 1
ATOM 814 C C . ILE A 1 97 ? -3.702 1.720 -2.516 1.00 97.25 97 ILE A C 1
ATOM 816 O O . ILE A 1 97 ? -3.924 0.939 -1.588 1.00 97.25 97 ILE A O 1
ATOM 820 N N . MET A 1 98 ? -2.643 2.530 -2.531 1.00 97.25 98 MET A N 1
ATOM 821 C CA . MET A 1 98 ? -1.603 2.503 -1.503 1.00 97.25 98 MET A CA 1
ATOM 822 C C . MET A 1 98 ? -1.999 3.256 -0.233 1.00 97.25 98 MET A C 1
ATOM 824 O O . MET A 1 98 ? -1.609 2.850 0.866 1.00 97.25 98 MET A O 1
ATOM 828 N N . PHE A 1 99 ? -2.789 4.326 -0.368 1.00 95.88 99 PHE A N 1
ATOM 829 C CA . PHE A 1 99 ? -3.071 5.279 0.702 1.00 95.88 99 PHE A CA 1
ATOM 830 C C . PHE A 1 99 ? -3.602 4.608 1.971 1.00 95.88 99 PHE A C 1
ATOM 832 O O . PHE A 1 99 ? -3.036 4.796 3.046 1.00 95.88 99 PHE A O 1
ATOM 839 N N . GLY A 1 100 ? -4.649 3.784 1.858 1.00 94.00 100 GLY A N 1
ATOM 840 C CA . GLY A 1 100 ? -5.277 3.159 3.027 1.00 94.00 100 GLY A CA 1
ATOM 841 C C . GLY A 1 100 ? -4.315 2.275 3.829 1.00 94.00 100 GLY A C 1
ATOM 842 O O . GLY A 1 100 ? -4.348 2.281 5.058 1.00 94.00 100 GLY A O 1
ATOM 843 N N . SER A 1 101 ? -3.418 1.566 3.138 1.00 94.56 101 SER A N 1
ATOM 844 C CA . SER A 1 101 ? -2.409 0.707 3.767 1.00 94.56 101 SER A CA 1
ATOM 845 C C . SER A 1 101 ? -1.326 1.534 4.461 1.00 94.56 101 SER A C 1
ATOM 847 O O . SER A 1 101 ? -1.070 1.348 5.648 1.00 94.56 101 SER A O 1
ATOM 849 N N . LEU A 1 102 ? -0.749 2.514 3.761 1.00 95.00 102 LEU A N 1
ATOM 850 C CA . LEU A 1 102 ? 0.285 3.395 4.312 1.00 95.00 102 LEU A CA 1
ATOM 851 C C . LEU A 1 102 ? -0.234 4.209 5.507 1.00 95.00 102 LEU A C 1
ATOM 853 O O . LEU A 1 102 ? 0.410 4.272 6.551 1.00 95.00 102 LEU A O 1
ATOM 857 N N . TYR A 1 103 ? -1.430 4.788 5.392 1.00 93.44 103 TYR A N 1
ATOM 858 C CA . TYR A 1 103 ? -2.010 5.634 6.435 1.00 93.44 103 TYR A CA 1
ATOM 859 C C . TYR A 1 103 ? -2.411 4.856 7.698 1.00 93.44 103 TYR A C 1
ATOM 861 O O . TYR A 1 103 ? -2.443 5.414 8.796 1.00 93.44 103 TYR A O 1
ATOM 869 N N . LYS A 1 104 ? -2.722 3.561 7.567 1.00 91.88 104 LYS A N 1
ATOM 870 C CA . LYS A 1 104 ? -2.929 2.668 8.712 1.00 91.88 104 LYS A CA 1
ATOM 871 C C . LYS A 1 104 ? -1.604 2.362 9.414 1.00 91.88 104 LYS A C 1
ATOM 873 O O . LYS A 1 104 ? -1.491 2.515 10.630 1.00 91.88 104 LYS A O 1
ATOM 878 N N . ILE A 1 105 ? -0.593 1.963 8.644 1.00 91.88 105 ILE A N 1
ATOM 879 C CA . ILE A 1 105 ? 0.712 1.534 9.164 1.00 91.88 105 ILE A CA 1
ATOM 880 C C . ILE A 1 105 ? 1.471 2.689 9.820 1.00 91.88 105 ILE A C 1
ATOM 882 O O . ILE A 1 105 ? 2.100 2.475 10.853 1.00 91.88 105 ILE A O 1
ATOM 886 N N . SER A 1 106 ? 1.327 3.923 9.329 1.00 92.38 106 SER A N 1
ATOM 887 C CA . SER A 1 106 ? 1.932 5.107 9.962 1.00 92.38 106 SER A CA 1
ATOM 888 C C . SER A 1 106 ? 1.455 5.374 11.398 1.00 92.38 106 SER A C 1
ATOM 890 O O . SER A 1 106 ? 2.100 6.132 12.123 1.00 92.38 106 SER A O 1
ATOM 892 N N . LYS A 1 107 ? 0.338 4.761 11.820 1.00 87.88 107 LYS A N 1
ATOM 893 C CA . LYS A 1 107 ? -0.254 4.928 13.157 1.00 87.8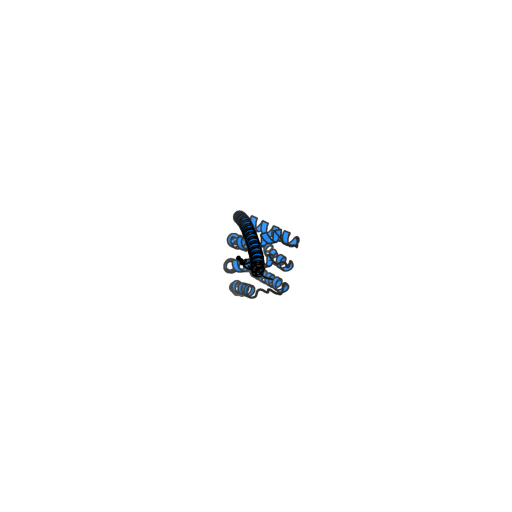8 107 LYS A CA 1
ATOM 894 C C . LYS A 1 107 ? -0.177 3.685 14.034 1.00 87.88 107 LYS A C 1
ATOM 896 O O . LYS A 1 107 ? -0.134 3.816 15.251 1.00 87.88 107 LYS A O 1
ATOM 901 N N . GLU A 1 108 ? -0.233 2.500 13.431 1.00 88.38 108 GLU A N 1
ATOM 902 C CA . GLU A 1 108 ? -0.457 1.239 14.152 1.00 88.38 108 GLU A CA 1
ATOM 903 C C . GLU A 1 108 ? 0.769 0.304 14.144 1.00 88.38 108 GLU A C 1
ATOM 905 O O . GLU A 1 108 ? 0.755 -0.723 14.820 1.00 88.38 108 GLU A O 1
ATOM 910 N N . HIS A 1 109 ? 1.834 0.614 13.393 1.00 88.31 109 HIS A N 1
ATOM 911 C CA . HIS A 1 109 ? 2.980 -0.291 13.272 1.00 88.31 109 HIS A CA 1
ATOM 912 C C . HIS A 1 109 ? 3.915 -0.239 14.493 1.00 88.31 109 HIS A C 1
ATOM 914 O O . HIS A 1 109 ? 4.257 0.829 14.992 1.00 88.31 109 HIS A O 1
ATOM 920 N N . TRP A 1 110 ? 4.371 -1.410 14.950 1.00 90.75 110 TRP A N 1
ATOM 921 C CA . TRP A 1 110 ? 5.184 -1.561 16.165 1.00 90.75 110 TRP A CA 1
ATOM 922 C C . TRP A 1 110 ? 6.640 -1.096 15.999 1.00 90.75 110 TRP A C 1
ATOM 924 O O . TRP A 1 110 ? 7.269 -0.668 16.963 1.00 90.75 110 TRP A O 1
ATOM 934 N N . ASN A 1 111 ? 7.192 -1.206 14.786 1.00 90.50 111 ASN A N 1
ATOM 935 C CA . ASN A 1 111 ? 8.575 -0.828 14.490 1.00 90.50 111 ASN A CA 1
ATOM 936 C C . ASN A 1 111 ? 8.657 0.651 14.055 1.00 90.50 111 ASN A C 1
ATOM 938 O O . ASN A 1 111 ? 8.121 0.975 12.988 1.00 90.50 111 ASN A O 1
ATOM 942 N N . PRO A 1 112 ? 9.360 1.523 14.803 1.00 92.06 112 PRO A N 1
ATOM 943 C CA . PRO A 1 112 ? 9.463 2.951 14.495 1.00 92.06 112 PRO A CA 1
ATOM 944 C C . PRO A 1 112 ? 10.208 3.252 13.185 1.00 92.06 112 PRO A C 1
ATOM 946 O O . PRO A 1 112 ? 9.899 4.245 12.530 1.00 92.06 112 PRO A O 1
ATOM 949 N N . THR A 1 113 ? 11.140 2.397 12.755 1.00 93.19 113 THR A N 1
ATOM 950 C CA . THR A 1 113 ? 11.860 2.568 11.481 1.00 93.19 113 THR A CA 1
ATOM 951 C C . THR A 1 113 ? 10.911 2.436 10.294 1.00 93.19 113 THR A C 1
ATOM 953 O O . THR A 1 113 ? 10.932 3.260 9.383 1.00 93.19 113 THR A O 1
ATOM 956 N N . ILE A 1 114 ? 10.017 1.443 10.332 1.00 93.50 114 ILE A N 1
ATOM 957 C CA . ILE A 1 114 ? 8.989 1.257 9.297 1.00 93.50 114 ILE A CA 1
ATOM 958 C C . ILE A 1 114 ? 8.037 2.450 9.282 1.00 93.50 114 ILE A C 1
ATOM 960 O O . ILE A 1 114 ? 7.710 2.959 8.215 1.00 93.50 114 ILE A O 1
ATOM 964 N N . VAL A 1 115 ? 7.638 2.940 10.459 1.00 94.75 115 VAL A N 1
ATOM 965 C CA . VAL A 1 115 ? 6.799 4.139 10.574 1.00 94.75 115 VAL A CA 1
ATOM 966 C C . VAL A 1 115 ? 7.474 5.344 9.907 1.00 94.75 115 VAL A C 1
ATOM 968 O O . VAL A 1 115 ? 6.827 6.035 9.122 1.00 94.75 115 VAL A O 1
ATOM 971 N N . ALA A 1 116 ? 8.771 5.568 10.143 1.00 95.12 116 ALA A N 1
ATOM 972 C CA . ALA A 1 116 ? 9.528 6.646 9.501 1.00 95.12 116 ALA A CA 1
ATOM 973 C C . ALA A 1 116 ? 9.594 6.498 7.969 1.00 95.12 116 ALA A C 1
ATOM 975 O O . ALA A 1 116 ? 9.337 7.465 7.251 1.00 95.12 116 ALA A O 1
ATOM 976 N N . LEU A 1 117 ? 9.863 5.290 7.458 1.00 95.31 117 LEU A N 1
ATOM 977 C CA . LEU A 1 117 ? 9.856 5.012 6.015 1.00 95.31 117 LEU A CA 1
ATOM 978 C C . LEU A 1 117 ? 8.480 5.284 5.393 1.00 95.31 117 LEU A C 1
ATOM 980 O O . LEU A 1 117 ? 8.385 5.923 4.348 1.00 95.31 117 LEU A O 1
ATOM 984 N N . VAL A 1 118 ? 7.403 4.862 6.056 1.00 95.94 118 VAL A N 1
ATOM 985 C CA . VAL A 1 118 ? 6.034 5.124 5.598 1.00 95.94 118 VAL A CA 1
ATOM 986 C C . VAL A 1 118 ? 5.725 6.621 5.585 1.00 95.94 118 VAL A C 1
ATOM 988 O O . VAL A 1 118 ? 5.083 7.086 4.647 1.00 95.94 118 VAL A O 1
ATOM 991 N N . TYR A 1 119 ? 6.183 7.394 6.575 1.00 95.62 119 TYR A N 1
ATOM 992 C CA . TYR A 1 119 ? 6.018 8.851 6.555 1.00 95.62 119 TYR A CA 1
ATOM 993 C C . TYR A 1 119 ? 6.744 9.503 5.380 1.00 95.62 119 TYR A C 1
ATOM 995 O O . TYR A 1 119 ? 6.167 10.385 4.747 1.00 95.62 119 TYR A O 1
ATOM 1003 N N . ASN A 1 120 ? 7.957 9.047 5.053 1.00 95.94 120 ASN A N 1
ATOM 1004 C CA . ASN A 1 120 ? 8.675 9.523 3.871 1.00 95.94 120 ASN A CA 1
ATOM 1005 C C . ASN A 1 120 ? 7.872 9.238 2.597 1.00 95.94 120 ASN A C 1
ATOM 1007 O O . ASN A 1 120 ? 7.621 10.153 1.819 1.00 95.94 120 ASN A O 1
ATOM 1011 N N . VAL A 1 121 ? 7.375 8.008 2.437 1.00 96.50 121 VAL A N 1
ATOM 1012 C CA . VAL A 1 121 ? 6.540 7.625 1.290 1.00 96.50 121 VAL A CA 1
ATOM 1013 C C . VAL A 1 121 ? 5.254 8.455 1.217 1.00 96.50 121 VAL A C 1
ATOM 1015 O O . VAL A 1 121 ? 4.910 8.965 0.154 1.00 96.50 121 VAL A O 1
ATOM 1018 N N . LEU A 1 122 ? 4.544 8.635 2.335 1.00 96.56 122 LEU A N 1
ATOM 1019 C CA . LEU A 1 122 ? 3.334 9.463 2.388 1.00 96.56 122 LEU A CA 1
ATOM 1020 C C . LEU A 1 122 ? 3.624 10.915 1.997 1.00 96.56 122 LEU A C 1
ATOM 1022 O O . LEU A 1 122 ? 2.827 11.516 1.281 1.00 96.56 122 LEU A O 1
ATOM 1026 N N . LYS A 1 123 ? 4.760 11.464 2.438 1.00 95.81 123 LYS A N 1
ATOM 1027 C CA . LYS A 1 123 ? 5.191 12.814 2.073 1.00 95.81 123 LYS A CA 1
ATOM 1028 C C . LYS A 1 123 ? 5.443 12.923 0.568 1.00 95.81 123 LYS A C 1
ATOM 1030 O O . LYS A 1 123 ? 4.900 13.826 -0.055 1.00 95.81 123 LYS A O 1
ATOM 1035 N N . THR A 1 124 ? 6.175 11.980 -0.019 1.00 96.31 124 THR A N 1
ATOM 1036 C CA . THR A 1 124 ? 6.430 11.949 -1.467 1.00 96.31 124 THR A CA 1
ATOM 1037 C C . THR A 1 124 ? 5.133 11.842 -2.272 1.00 96.31 124 THR A C 1
ATOM 1039 O O . THR A 1 124 ? 4.939 12.569 -3.240 1.00 96.31 124 THR A O 1
ATOM 1042 N N . LEU A 1 125 ? 4.188 11.000 -1.845 1.00 95.44 125 LEU A N 1
ATOM 1043 C CA . LEU A 1 125 ? 2.879 10.886 -2.499 1.00 95.44 125 LEU A CA 1
ATOM 1044 C C . LEU A 1 125 ? 2.051 12.181 -2.408 1.00 95.44 125 LEU A C 1
ATOM 1046 O O . LEU A 1 125 ? 1.329 12.522 -3.345 1.00 95.44 125 LEU A O 1
ATOM 1050 N N . MET A 1 126 ? 2.158 12.908 -1.293 1.00 96.06 126 MET A N 1
ATOM 1051 C CA . MET A 1 126 ? 1.528 14.218 -1.116 1.00 96.06 126 MET A CA 1
ATOM 1052 C C . MET A 1 126 ? 2.174 15.291 -2.007 1.00 96.06 126 MET A C 1
ATOM 1054 O O . MET A 1 126 ? 1.465 16.144 -2.532 1.00 96.06 126 MET A O 1
ATOM 1058 N N . GLU A 1 127 ? 3.493 15.244 -2.203 1.00 96.00 127 GLU A N 1
ATOM 1059 C CA . GLU A 1 127 ? 4.214 16.139 -3.121 1.00 96.00 127 GLU A CA 1
ATOM 1060 C C . GLU A 1 127 ? 3.798 15.907 -4.586 1.00 96.00 127 GLU A C 1
ATOM 1062 O O . GLU A 1 127 ? 3.656 16.875 -5.329 1.00 96.00 127 GLU A O 1
ATOM 1067 N N . MET A 1 128 ? 3.511 14.657 -4.977 1.00 95.19 128 MET A N 1
ATOM 1068 C CA . MET A 1 128 ? 3.039 14.307 -6.328 1.00 95.19 128 MET A CA 1
ATOM 1069 C C . MET A 1 128 ? 1.598 14.761 -6.607 1.00 95.19 128 MET A C 1
ATOM 1071 O O . MET A 1 128 ? 1.313 15.316 -7.666 1.00 95.19 128 MET A O 1
ATOM 1075 N N . ASN A 1 129 ? 0.660 14.515 -5.683 1.00 95.81 129 ASN A N 1
ATOM 1076 C CA . ASN A 1 129 ? -0.735 14.943 -5.840 1.00 95.81 129 ASN A CA 1
ATOM 1077 C C . ASN A 1 129 ? -1.399 15.240 -4.485 1.00 95.81 129 ASN A C 1
ATOM 1079 O O . ASN A 1 129 ? -2.165 14.436 -3.943 1.00 95.81 129 ASN A O 1
ATOM 1083 N N . GLY A 1 130 ? -1.134 16.434 -3.949 1.00 96.00 130 GLY A N 1
ATOM 1084 C CA . GLY A 1 130 ? -1.649 16.861 -2.644 1.00 96.00 130 GLY A CA 1
ATOM 1085 C C . GLY A 1 130 ? -3.176 16.939 -2.572 1.00 96.00 130 GLY A C 1
ATOM 1086 O O . GLY A 1 130 ? -3.765 16.558 -1.565 1.00 96.00 130 GLY A O 1
ATOM 1087 N N . LYS A 1 131 ? -3.844 17.343 -3.662 1.00 96.62 131 LYS A N 1
ATOM 1088 C CA . LYS A 1 131 ? -5.311 17.441 -3.693 1.00 96.62 131 LYS A CA 1
ATOM 1089 C C . LYS A 1 131 ? -5.967 16.068 -3.528 1.00 96.62 131 LYS A C 1
ATOM 1091 O O . LYS A 1 131 ? -6.845 15.905 -2.683 1.00 96.62 131 LYS A O 1
ATOM 1096 N N . LEU A 1 132 ? -5.521 15.077 -4.304 1.00 96.25 132 LEU A N 1
ATOM 1097 C CA . LEU A 1 132 ? -6.027 13.710 -4.189 1.00 96.25 132 LEU A CA 1
ATOM 1098 C C . LEU A 1 132 ? -5.680 13.107 -2.820 1.00 96.25 132 LEU A C 1
ATOM 1100 O O . LEU A 1 132 ? -6.501 12.414 -2.218 1.00 96.25 132 LEU A O 1
ATOM 1104 N N . PHE A 1 133 ? -4.490 13.406 -2.293 1.00 96.75 133 PHE A N 1
ATOM 1105 C CA . PHE A 1 133 ? -4.075 12.973 -0.960 1.00 96.75 133 PHE A CA 1
ATOM 1106 C C . PHE A 1 133 ? -5.010 13.495 0.147 1.00 96.75 133 PHE A C 1
ATOM 1108 O O . PHE A 1 133 ? -5.412 12.734 1.036 1.00 96.75 133 PHE A O 1
ATOM 1115 N N . ASP A 1 134 ? -5.406 14.767 0.086 1.00 96.38 134 ASP A N 1
ATOM 1116 C CA . ASP A 1 134 ? -6.337 15.377 1.041 1.00 96.38 134 ASP A CA 1
ATOM 1117 C C . ASP A 1 134 ? -7.749 14.779 0.938 1.00 96.38 134 ASP A C 1
ATOM 1119 O O . ASP A 1 134 ? -8.364 14.442 1.958 1.00 96.38 134 ASP A O 1
ATOM 1123 N N . GLU A 1 135 ? -8.249 14.574 -0.285 1.00 97.12 135 GLU A N 1
ATOM 1124 C CA . GLU A 1 135 ? -9.543 13.927 -0.545 1.00 97.12 135 GLU A CA 1
ATOM 1125 C C . GLU A 1 135 ? -9.587 12.498 0.026 1.00 97.12 135 GLU A C 1
ATOM 1127 O O . GLU A 1 135 ? -10.541 12.118 0.722 1.00 97.12 135 GLU A O 1
ATOM 1132 N N . LEU A 1 136 ? -8.526 11.715 -0.193 1.00 96.12 136 LEU A N 1
ATOM 1133 C CA . LEU A 1 136 ? -8.386 10.364 0.354 1.00 96.12 136 LEU A CA 1
ATOM 1134 C C . LEU A 1 136 ? -8.268 10.376 1.880 1.00 96.12 136 LEU A C 1
ATOM 1136 O O . LEU A 1 136 ? -8.889 9.549 2.550 1.00 96.12 136 LEU A O 1
ATOM 1140 N N . THR A 1 137 ? -7.541 11.339 2.449 1.00 95.00 137 THR A N 1
ATOM 1141 C CA . THR A 1 137 ? -7.427 11.507 3.904 1.00 95.00 137 THR A CA 1
ATOM 1142 C C . THR A 1 137 ? -8.785 11.786 4.543 1.00 95.00 137 THR A C 1
ATOM 1144 O O . THR A 1 137 ? -9.119 11.191 5.575 1.00 95.00 137 THR A O 1
ATOM 1147 N N . SER A 1 138 ? -9.579 12.673 3.942 1.00 95.44 138 SER A N 1
ATOM 1148 C CA . SER A 1 138 ? -10.934 12.990 4.401 1.00 95.44 138 SER A CA 1
ATOM 1149 C C . SER A 1 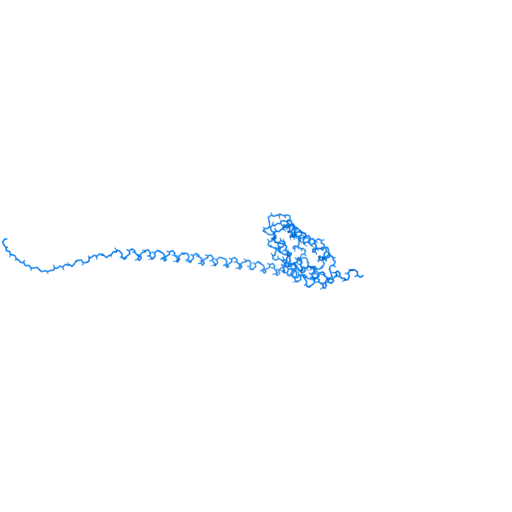138 ? -11.844 11.761 4.326 1.00 95.44 138 SER A C 1
ATOM 1151 O O . SER A 1 138 ? -12.446 11.364 5.329 1.00 95.44 138 SER A O 1
ATOM 1153 N N . THR A 1 139 ? -11.855 11.089 3.172 1.00 95.00 139 THR A N 1
ATOM 1154 C CA . THR A 1 139 ? -12.660 9.883 2.931 1.00 95.00 139 THR A CA 1
ATOM 1155 C C . THR A 1 139 ? -12.305 8.760 3.905 1.00 95.00 139 THR A C 1
ATOM 1157 O O . THR A 1 139 ? -13.189 8.159 4.514 1.00 95.00 139 THR A O 1
ATOM 1160 N N . TYR A 1 140 ? -11.013 8.516 4.134 1.00 93.50 140 TYR A N 1
ATOM 1161 C CA . TYR A 1 140 ? -10.541 7.492 5.064 1.00 93.50 140 TYR A CA 1
ATOM 1162 C C . TYR A 1 140 ? -10.972 7.775 6.509 1.00 93.50 140 TYR A C 1
ATOM 1164 O O . TYR A 1 140 ? -11.423 6.874 7.220 1.00 93.50 140 TYR A O 1
ATOM 1172 N N . LYS A 1 141 ? -10.866 9.032 6.962 1.00 92.31 141 LYS A N 1
ATOM 1173 C CA . LYS A 1 141 ? -11.336 9.433 8.297 1.00 92.31 141 LYS A CA 1
ATOM 1174 C C . LYS A 1 141 ? -12.849 9.248 8.430 1.00 92.31 141 LYS A C 1
ATOM 1176 O O . LYS A 1 141 ? -13.293 8.735 9.457 1.00 92.31 141 LYS A O 1
ATOM 1181 N N . ALA A 1 142 ? -13.622 9.630 7.413 1.00 93.75 142 ALA A N 1
ATOM 1182 C CA . ALA A 1 142 ? -15.074 9.476 7.407 1.00 93.75 142 ALA A CA 1
ATOM 1183 C C . ALA A 1 142 ? -15.496 7.999 7.474 1.00 93.75 142 ALA A C 1
ATOM 1185 O O . ALA A 1 142 ? -16.323 7.640 8.316 1.00 93.75 142 ALA A O 1
ATOM 1186 N N . GLU A 1 143 ? -14.885 7.127 6.664 1.00 92.19 143 GLU A N 1
ATOM 1187 C CA . GLU A 1 143 ? -15.219 5.700 6.678 1.00 92.19 143 GLU A CA 1
ATOM 1188 C C . GLU A 1 143 ? -14.823 5.048 8.010 1.00 92.19 143 GLU A C 1
ATOM 1190 O O . GLU A 1 143 ? -15.621 4.309 8.580 1.00 92.19 143 GLU A O 1
ATOM 1195 N N . ARG A 1 144 ? -13.680 5.417 8.612 1.00 89.19 144 ARG A N 1
ATOM 1196 C CA . ARG A 1 144 ? -13.311 4.921 9.952 1.00 89.19 144 ARG A CA 1
ATOM 1197 C C . ARG A 1 144 ? -14.295 5.334 11.047 1.00 89.19 144 ARG A C 1
ATOM 1199 O O . ARG A 1 144 ? -14.547 4.548 11.957 1.00 89.19 144 ARG A O 1
ATOM 1206 N N . GLN A 1 145 ? -14.857 6.541 10.991 1.00 90.56 145 GLN A N 1
ATOM 1207 C CA . GLN A 1 145 ? -15.902 6.954 11.940 1.00 90.56 145 GLN A CA 1
ATOM 1208 C C . GLN A 1 145 ? -17.203 6.178 11.714 1.00 90.56 145 GLN A C 1
ATOM 1210 O O . GLN A 1 145 ? -17.854 5.748 12.666 1.00 90.56 145 GLN A O 1
ATOM 1215 N N . ARG A 1 146 ? -17.560 5.947 10.448 1.00 93.25 146 ARG A N 1
ATOM 1216 C CA . ARG A 1 146 ? -18.735 5.160 10.072 1.00 93.25 146 ARG A CA 1
ATOM 1217 C C . ARG A 1 146 ? -18.620 3.699 10.512 1.00 93.25 146 ARG A C 1
ATOM 1219 O O . ARG A 1 146 ? -19.598 3.151 11.011 1.00 93.25 146 ARG A O 1
ATOM 1226 N N . GLU A 1 147 ? -17.453 3.081 10.350 1.00 90.25 147 GLU A N 1
ATOM 1227 C CA . GLU A 1 147 ? -17.161 1.724 10.829 1.00 90.25 147 GLU A CA 1
ATOM 1228 C C . GLU A 1 147 ? -17.331 1.620 12.346 1.00 90.25 147 GLU A C 1
ATOM 1230 O O . GLU A 1 147 ? -18.078 0.762 12.811 1.00 90.25 147 GLU A O 1
ATOM 1235 N N . LYS A 1 148 ? -16.728 2.546 13.107 1.00 90.31 148 LYS A N 1
ATOM 1236 C CA . LYS A 1 148 ? -16.864 2.594 14.571 1.00 90.31 148 LYS A CA 1
ATOM 1237 C C . LYS A 1 148 ? -18.315 2.749 15.016 1.00 90.31 148 LYS A C 1
ATOM 1239 O O . LYS A 1 148 ? -18.753 2.068 15.936 1.00 90.31 148 LYS A O 1
ATOM 1244 N N . LYS A 1 149 ? -19.087 3.610 14.347 1.00 92.81 149 LYS A N 1
ATOM 1245 C CA . LYS A 1 149 ? -20.514 3.778 14.650 1.00 92.81 149 LYS A CA 1
ATOM 1246 C C . LYS A 1 149 ? -21.301 2.482 14.419 1.00 92.81 149 LYS A C 1
ATOM 1248 O O . LYS A 1 149 ? -22.076 2.086 15.281 1.00 92.81 149 LYS A O 1
ATOM 1253 N N . LYS A 1 150 ? -21.070 1.799 13.292 1.00 92.81 150 LYS A N 1
ATOM 1254 C CA . LYS A 1 150 ? -21.708 0.504 12.987 1.00 92.81 150 LYS A CA 1
ATOM 1255 C C . LYS A 1 150 ? -21.329 -0.587 13.992 1.00 92.81 150 LYS A C 1
ATOM 1257 O O . LYS A 1 150 ? -22.120 -1.494 14.231 1.00 92.81 150 LYS A O 1
ATOM 1262 N N . GLU A 1 151 ? -20.111 -0.551 14.524 1.00 90.44 151 GLU A N 1
ATOM 1263 C CA . GLU A 1 151 ? -19.658 -1.482 15.560 1.00 90.44 151 GLU A CA 1
ATOM 1264 C C . GLU A 1 151 ? -20.398 -1.242 16.881 1.00 90.44 151 GLU A C 1
ATOM 1266 O O . GLU A 1 151 ? -20.972 -2.183 17.422 1.00 90.44 151 GLU A O 1
ATOM 1271 N N . LEU A 1 152 ? -20.520 0.016 17.314 1.00 92.88 152 LEU A N 1
ATOM 1272 C CA . LEU A 1 152 ? -21.298 0.392 18.502 1.00 92.88 152 LEU A CA 1
ATOM 1273 C C . LEU A 1 152 ? -22.781 0.014 18.376 1.00 92.88 152 LEU A C 1
ATOM 1275 O O . LEU A 1 152 ? -23.341 -0.601 19.278 1.00 92.88 152 LEU A O 1
ATOM 1279 N N . GLU A 1 153 ? -23.408 0.307 17.232 1.00 93.75 153 GLU A N 1
ATOM 1280 C CA . GLU A 1 153 ? -24.799 -0.089 16.960 1.00 93.75 153 GLU A CA 1
ATOM 1281 C C . GLU A 1 153 ? -24.980 -1.615 17.044 1.00 93.75 153 GLU A C 1
ATOM 1283 O O . GLU A 1 153 ? -25.990 -2.112 17.549 1.00 93.75 153 GLU A O 1
ATOM 1288 N N . ARG A 1 154 ? -23.981 -2.378 16.582 1.00 93.50 154 ARG A N 1
ATOM 1289 C CA . ARG A 1 154 ? -23.983 -3.841 16.665 1.00 93.50 154 ARG A CA 1
ATOM 1290 C C . ARG A 1 154 ? -23.851 -4.316 18.110 1.00 93.50 154 ARG A C 1
ATOM 1292 O O . ARG A 1 154 ? -24.576 -5.225 18.501 1.00 93.50 154 ARG A O 1
ATOM 1299 N N . GLU A 1 155 ? -22.956 -3.725 18.895 1.00 93.00 155 GLU A N 1
ATOM 1300 C CA . GLU A 1 155 ? -22.795 -4.046 20.318 1.00 93.00 155 GLU A CA 1
ATOM 1301 C C . GLU A 1 155 ? -24.066 -3.752 21.123 1.00 93.00 155 GLU A C 1
ATOM 1303 O O . GLU A 1 155 ? -24.476 -4.568 21.948 1.00 93.00 155 GLU A O 1
ATOM 1308 N N . GLU A 1 156 ? -24.726 -2.623 20.867 1.00 94.25 156 GLU A N 1
ATOM 1309 C CA . GLU A 1 156 ? -26.002 -2.279 21.500 1.00 94.25 156 GLU A CA 1
ATOM 1310 C C . GLU A 1 156 ? -27.105 -3.280 21.147 1.00 94.25 156 GLU A C 1
ATOM 1312 O O . GLU A 1 156 ? -27.881 -3.685 22.018 1.00 94.25 156 GLU A O 1
ATOM 1317 N N . LEU A 1 157 ? -27.168 -3.712 19.884 1.00 94.31 157 LEU A N 1
ATOM 1318 C CA . LEU A 1 157 ? -28.119 -4.731 19.450 1.00 94.31 157 LEU A CA 1
ATOM 1319 C C . LEU A 1 157 ? -27.855 -6.077 20.140 1.00 94.31 157 LEU A C 1
ATOM 1321 O O . LEU A 1 157 ? -28.800 -6.720 20.595 1.00 94.31 157 LEU A O 1
ATOM 1325 N N . TRP A 1 158 ? -26.586 -6.480 20.268 1.00 92.19 158 TRP A N 1
ATOM 1326 C CA . TRP A 1 158 ? -26.204 -7.697 20.990 1.00 92.19 158 TRP A CA 1
ATOM 1327 C C . TRP A 1 158 ? -26.559 -7.633 22.477 1.00 92.19 158 TRP A C 1
ATOM 1329 O O . TRP A 1 158 ? -27.083 -8.610 23.007 1.00 92.19 158 TRP A O 1
ATOM 1339 N N . LYS A 1 159 ? -26.350 -6.488 23.140 1.00 93.88 159 LYS A N 1
ATOM 1340 C CA . LYS A 1 159 ? -26.747 -6.291 24.546 1.00 93.88 159 LYS A CA 1
ATOM 1341 C C . LYS A 1 159 ? -28.256 -6.432 24.735 1.00 93.88 159 LYS A C 1
ATOM 1343 O O . LYS A 1 159 ? -28.688 -7.200 25.587 1.00 93.88 159 LYS A O 1
ATOM 1348 N N . LYS A 1 160 ? -29.053 -5.776 23.885 1.00 93.19 160 LYS A N 1
ATOM 1349 C CA . LYS A 1 160 ? -30.522 -5.899 23.908 1.00 93.19 160 LYS A CA 1
ATOM 1350 C C . LYS A 1 160 ? -30.981 -7.339 23.680 1.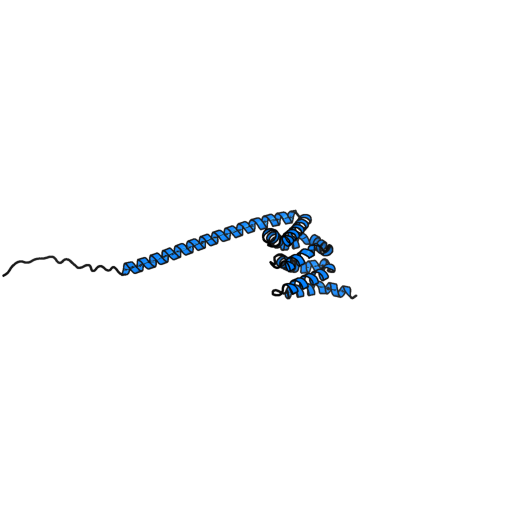00 93.19 160 LYS A C 1
ATOM 1352 O O . LYS A 1 160 ? -31.928 -7.790 24.318 1.00 93.19 160 LYS A O 1
ATOM 1357 N N . LEU A 1 161 ? -30.323 -8.071 22.778 1.00 91.00 161 LEU A N 1
ATOM 1358 C CA . LEU A 1 161 ? -30.647 -9.474 22.522 1.00 91.00 161 LEU A CA 1
ATOM 1359 C C . LEU A 1 161 ? -30.370 -10.355 23.750 1.00 91.00 161 LEU A C 1
ATOM 1361 O O . LEU A 1 161 ? -31.184 -11.221 24.070 1.00 91.00 161 LEU A O 1
ATOM 1365 N N . GLU A 1 162 ? -29.261 -10.114 24.451 1.00 90.88 162 GLU A N 1
ATOM 1366 C CA . GLU A 1 162 ? -28.913 -10.849 25.670 1.00 90.88 162 GLU A CA 1
ATOM 1367 C C . GLU A 1 162 ? -29.867 -10.521 26.830 1.00 90.88 162 GLU A C 1
ATOM 1369 O O . GLU A 1 162 ? -30.323 -11.425 27.528 1.00 90.88 162 GLU A O 1
ATOM 1374 N N . GLU A 1 163 ? -30.263 -9.254 26.985 1.00 91.50 163 GLU A N 1
ATOM 1375 C CA . GLU A 1 163 ? -31.283 -8.841 27.958 1.00 91.50 163 GLU A CA 1
ATOM 1376 C C . GLU A 1 163 ? -32.626 -9.540 27.703 1.00 91.50 163 GLU A C 1
ATOM 1378 O O . GLU A 1 163 ? -33.211 -10.121 28.620 1.00 91.50 163 GLU A O 1
ATOM 1383 N N . LEU A 1 164 ? -33.094 -9.560 26.449 1.00 89.69 164 LEU A N 1
ATOM 1384 C CA . LEU A 1 164 ? -34.327 -10.254 26.064 1.00 89.69 164 LEU A CA 1
ATOM 1385 C C . LEU A 1 164 ? -34.239 -11.768 26.302 1.00 89.69 164 LEU A C 1
ATOM 1387 O O . LEU A 1 164 ? -35.210 -12.383 26.751 1.00 89.69 164 LEU A O 1
ATOM 1391 N N . ARG A 1 165 ? -33.078 -12.382 26.039 1.00 85.69 165 ARG A N 1
ATOM 1392 C CA . ARG A 1 165 ? -32.827 -13.801 26.332 1.00 85.69 165 ARG A CA 1
ATOM 1393 C C . ARG A 1 165 ? -32.912 -14.090 27.833 1.00 85.69 165 ARG A C 1
ATOM 1395 O O . ARG A 1 165 ? -33.526 -15.088 28.224 1.00 85.69 165 ARG A O 1
ATOM 1402 N N . LEU A 1 166 ? -32.329 -13.230 28.668 1.00 87.62 166 LEU A N 1
ATOM 1403 C CA . LEU A 1 166 ? -32.356 -13.368 30.124 1.00 87.62 166 LEU A CA 1
ATOM 1404 C C . LEU A 1 166 ? -33.782 -13.213 30.670 1.00 87.62 166 LEU A C 1
ATOM 1406 O O . LEU A 1 166 ? -34.236 -14.056 31.441 1.00 87.62 166 LEU A O 1
ATOM 1410 N N . MET A 1 167 ? -34.517 -12.194 30.210 1.00 86.25 167 MET A N 1
ATOM 1411 C CA . MET A 1 167 ? -35.919 -11.971 30.582 1.00 86.25 167 MET A CA 1
ATOM 1412 C C . MET A 1 167 ? -36.806 -13.163 30.215 1.00 86.25 167 MET A C 1
ATOM 1414 O O . MET A 1 167 ? -37.601 -13.602 31.042 1.00 86.25 167 MET A O 1
ATOM 1418 N N . LYS A 1 168 ? -36.635 -13.731 29.013 1.00 85.94 168 LYS A N 1
ATOM 1419 C CA . LYS A 1 168 ? -37.373 -14.928 28.589 1.00 85.94 168 LYS A CA 1
ATOM 1420 C C . LYS A 1 168 ? -37.053 -16.142 29.464 1.00 85.94 168 LYS A C 1
ATOM 1422 O O . LYS A 1 168 ? -37.950 -16.861 29.885 1.00 85.94 168 LYS A O 1
ATOM 1427 N N . THR A 1 169 ? -35.777 -16.348 29.786 1.00 83.25 169 THR A N 1
ATOM 1428 C CA . THR A 1 169 ? -35.363 -17.453 30.665 1.00 83.25 169 THR A CA 1
ATOM 1429 C C . THR A 1 169 ? -35.983 -17.306 32.059 1.00 83.25 169 THR A C 1
ATOM 1431 O O . THR A 1 169 ? -36.443 -18.289 32.635 1.00 83.25 169 THR A O 1
ATOM 1434 N N . LEU A 1 170 ? -36.061 -16.079 32.587 1.00 80.75 170 LEU A N 1
ATOM 1435 C CA . LEU A 1 170 ? -36.720 -15.781 33.862 1.00 80.75 170 LEU A CA 1
ATOM 1436 C C . LEU A 1 170 ? -38.243 -15.996 33.799 1.00 80.75 170 LEU A C 1
ATOM 1438 O O . LEU A 1 170 ? -38.809 -16.575 34.727 1.00 80.75 170 LEU A O 1
ATOM 1442 N N . SER A 1 171 ? -38.914 -15.595 32.712 1.00 75.56 171 SER A N 1
ATOM 1443 C CA . SER A 1 171 ? -40.354 -15.844 32.543 1.00 75.56 171 SER A CA 1
ATOM 1444 C C . SER A 1 171 ? -40.683 -17.331 32.388 1.00 75.56 171 SER A C 1
ATOM 1446 O O . SER A 1 171 ? -41.684 -17.802 32.932 1.00 75.56 171 SER A O 1
ATOM 1448 N N . ASP A 1 172 ? -39.828 -18.088 31.699 1.00 72.00 172 ASP A N 1
ATOM 1449 C CA . ASP A 1 172 ? -39.974 -19.538 31.530 1.00 72.00 172 ASP A CA 1
ATOM 1450 C C . ASP A 1 172 ? -39.756 -20.276 32.869 1.00 72.00 172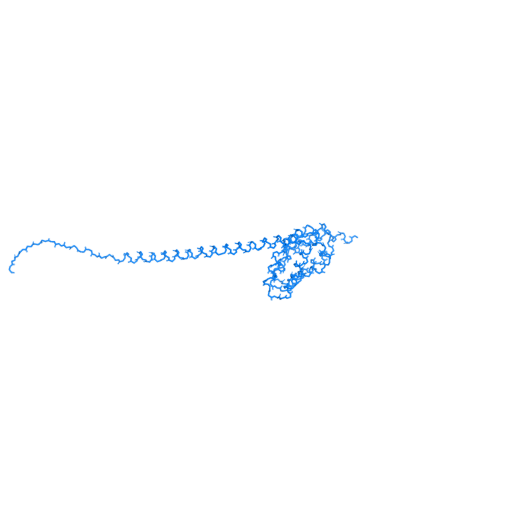 ASP A C 1
ATOM 1452 O O . ASP A 1 172 ? -40.409 -21.276 33.159 1.00 72.00 172 ASP A O 1
ATOM 1456 N N . GLN A 1 173 ? -38.888 -19.755 33.745 1.00 66.50 173 GLN A N 1
ATOM 1457 C CA . GLN A 1 173 ? -38.724 -20.266 35.112 1.00 66.50 173 GLN A CA 1
ATOM 1458 C C . GLN A 1 173 ? -39.959 -19.958 35.978 1.00 66.50 173 GLN A C 1
ATOM 1460 O O . GLN A 1 173 ? -40.498 -20.864 36.604 1.00 66.50 173 GLN A O 1
ATOM 1465 N N . MET A 1 174 ? -40.470 -18.719 35.972 1.00 60.03 174 MET A N 1
ATOM 1466 C CA . MET A 1 174 ? -41.646 -18.319 36.769 1.00 60.03 174 MET A CA 1
ATOM 1467 C C . MET A 1 174 ? -42.950 -19.023 36.356 1.00 60.03 174 MET A C 1
ATOM 1469 O O . MET A 1 174 ? -43.798 -19.297 37.211 1.00 60.03 174 MET A O 1
ATOM 1473 N N . SER A 1 175 ? -43.119 -19.338 35.071 1.00 58.00 175 SER A N 1
ATOM 1474 C CA . SER A 1 175 ? -44.276 -20.094 34.559 1.00 58.00 175 SER A CA 1
ATOM 1475 C C . SER A 1 175 ? -44.227 -21.587 34.925 1.00 58.00 175 SER A C 1
ATOM 1477 O O . SER A 1 175 ? -45.270 -22.202 35.159 1.00 58.00 175 SER A O 1
ATOM 1479 N N . ASN A 1 176 ? -43.032 -22.161 35.091 1.00 53.12 176 ASN A N 1
ATOM 1480 C CA . ASN A 1 176 ? -42.867 -23.525 35.602 1.00 53.12 176 ASN A CA 1
ATOM 1481 C C . ASN A 1 176 ? -43.064 -23.628 37.129 1.00 53.12 176 ASN A C 1
ATOM 1483 O O . ASN A 1 176 ? -43.508 -24.663 37.619 1.00 53.12 176 ASN A O 1
ATOM 1487 N N . THR A 1 177 ? -42.810 -22.566 37.903 1.00 49.50 177 THR A N 1
ATOM 1488 C CA . THR A 1 177 ? -43.052 -22.579 39.363 1.00 49.50 177 THR A CA 1
ATOM 1489 C C . THR A 1 177 ? -44.529 -22.379 39.724 1.00 49.50 177 THR A C 1
ATOM 1491 O O . THR A 1 177 ? -45.004 -22.905 40.729 1.00 49.50 177 THR A O 1
ATOM 1494 N N . SER A 1 178 ? -45.287 -21.651 38.899 1.00 46.00 178 SER A N 1
ATOM 1495 C CA . SER A 1 178 ? -46.714 -21.364 39.132 1.00 46.00 178 SER A CA 1
ATOM 1496 C C . SER A 1 178 ? -47.657 -22.511 38.742 1.00 46.00 178 SER A C 1
ATOM 1498 O O . SER A 1 178 ? -48.791 -22.549 39.211 1.00 46.00 178 SER A O 1
ATOM 1500 N N . SER A 1 179 ? -47.186 -23.506 37.985 1.00 43.00 179 SER A N 1
ATOM 1501 C CA . SER A 1 179 ? -47.922 -24.754 37.716 1.00 43.00 179 SER A CA 1
ATOM 1502 C C . SER A 1 179 ? -47.814 -25.800 38.841 1.00 43.00 179 SER A C 1
ATOM 1504 O O . SER A 1 179 ? -48.471 -26.836 38.768 1.00 43.00 179 SER A O 1
ATOM 1506 N N . SER A 1 180 ? -47.055 -25.525 39.912 1.00 38.88 180 SER A N 1
ATOM 1507 C CA . SER A 1 180 ? -46.912 -26.422 41.076 1.00 38.88 180 SER A CA 1
ATOM 1508 C C . SER A 1 180 ? -47.684 -25.978 42.332 1.00 38.88 180 SER A C 1
ATOM 1510 O O . SER A 1 180 ? -47.562 -26.619 43.372 1.00 38.88 180 SER A O 1
ATOM 1512 N N . ILE A 1 181 ? -48.509 -24.924 42.265 1.00 42.38 181 ILE A N 1
ATOM 1513 C CA . ILE A 1 181 ? -49.365 -24.486 43.386 1.00 42.38 181 ILE A CA 1
ATOM 1514 C C . ILE A 1 181 ? -50.840 -24.633 42.983 1.00 42.38 181 ILE A C 1
ATOM 1516 O O . ILE A 1 181 ? -51.547 -23.657 42.757 1.00 42.38 181 ILE A O 1
ATOM 1520 N N . ASN A 1 182 ? -51.317 -25.877 42.883 1.00 38.78 182 ASN A N 1
ATOM 1521 C CA . ASN A 1 182 ? -52.747 -26.168 43.001 1.00 38.78 182 ASN A CA 1
ATOM 1522 C C . ASN A 1 182 ? -53.053 -26.378 44.488 1.00 38.78 182 ASN A C 1
ATOM 1524 O O . ASN A 1 182 ? -52.783 -27.443 45.039 1.00 38.78 182 ASN A O 1
ATOM 1528 N N . ILE A 1 183 ? -53.588 -25.344 45.137 1.00 43.69 183 ILE A N 1
ATOM 1529 C CA . ILE A 1 183 ? -54.207 -25.451 46.463 1.00 43.69 183 ILE A CA 1
ATOM 1530 C C . ILE A 1 183 ? -55.549 -26.180 46.266 1.00 43.69 183 ILE A C 1
ATOM 1532 O O . ILE A 1 183 ? -56.376 -25.681 45.496 1.00 43.69 183 ILE A O 1
ATOM 1536 N N . PRO A 1 184 ? -55.803 -27.337 46.907 1.00 39.88 184 PRO A N 1
ATOM 1537 C CA . PRO A 1 184 ? -57.112 -27.973 46.849 1.00 39.88 184 PRO A CA 1
ATOM 1538 C C . PRO A 1 184 ? -58.140 -27.091 47.561 1.00 39.88 184 PRO A C 1
ATOM 1540 O O . PRO A 1 184 ? -57.975 -26.722 48.722 1.00 39.88 184 PRO A O 1
ATOM 1543 N N . ASN A 1 185 ? -59.190 -26.735 46.831 1.00 41.88 185 ASN A N 1
ATOM 1544 C CA . ASN A 1 185 ? -60.314 -25.951 47.313 1.00 41.88 185 ASN A CA 1
ATOM 1545 C C . ASN A 1 185 ? -61.335 -26.922 47.928 1.00 41.88 185 ASN A C 1
ATOM 1547 O O . ASN A 1 185 ? -62.194 -27.437 47.208 1.00 41.88 185 ASN A O 1
ATOM 1551 N N . ASP A 1 186 ? -61.217 -27.223 49.223 1.00 38.81 186 ASP A N 1
ATOM 1552 C CA . ASP A 1 186 ? -62.204 -28.062 49.905 1.00 38.81 186 ASP A CA 1
ATOM 1553 C C . ASP A 1 186 ? -63.397 -27.237 50.396 1.00 38.81 186 ASP A C 1
ATOM 1555 O O . ASP A 1 186 ? -63.291 -26.247 51.122 1.00 38.81 186 ASP A O 1
ATOM 1559 N N . LYS A 1 187 ? -64.555 -27.676 49.903 1.00 39.50 187 LYS A N 1
ATOM 1560 C CA . LYS A 1 187 ? -65.890 -27.120 50.089 1.00 39.50 187 LYS A CA 1
ATOM 1561 C C . LYS A 1 187 ? -66.295 -27.111 51.561 1.00 39.50 187 LYS A C 1
ATOM 1563 O O . LYS A 1 187 ? -66.205 -28.123 52.247 1.00 39.50 187 LYS A O 1
ATOM 1568 N N . VAL A 1 188 ? -66.887 -25.998 51.979 1.00 45.47 188 VAL A N 1
ATOM 1569 C CA . VAL A 1 188 ? -67.783 -25.923 53.139 1.00 45.47 188 VAL A CA 1
ATOM 1570 C C . VAL A 1 188 ? -69.095 -26.646 52.796 1.00 45.47 188 VAL A C 1
ATOM 1572 O O . VAL A 1 188 ? -69.685 -26.315 51.764 1.00 45.47 188 VAL A O 1
ATOM 1575 N N . PRO A 1 189 ? -69.608 -27.566 53.633 1.00 38.53 189 PRO A N 1
ATOM 1576 C CA . PRO A 1 189 ? -71.017 -27.935 53.618 1.00 38.53 189 PRO A CA 1
ATOM 1577 C C . PRO A 1 189 ? -71.755 -27.305 54.808 1.00 38.53 189 PRO A C 1
ATOM 1579 O O . PRO A 1 189 ? -71.291 -27.349 55.947 1.00 38.53 189 PRO A O 1
ATOM 1582 N N . SER A 1 190 ? -72.915 -26.718 54.522 1.00 36.53 190 SER A N 1
ATOM 1583 C CA . SER A 1 190 ? -73.897 -26.243 55.496 1.00 36.53 190 SER A CA 1
ATOM 1584 C C . SER A 1 190 ? -75.031 -27.257 55.684 1.00 36.53 190 SER A C 1
ATOM 1586 O O . SER A 1 190 ? -75.338 -27.990 54.748 1.00 36.53 190 SER A O 1
ATOM 1588 N N . GLU A 1 191 ? -75.688 -27.145 56.847 1.00 36.47 191 GLU A N 1
ATOM 1589 C CA . GLU A 1 191 ? -76.952 -27.762 57.320 1.00 36.47 191 GLU A CA 1
ATOM 1590 C C . GLU A 1 191 ? -76.776 -29.064 58.131 1.00 36.47 191 GLU A C 1
ATOM 1592 O O . GLU A 1 191 ? -76.271 -30.066 57.644 1.00 36.47 191 GLU A O 1
ATOM 1597 N N . CYS A 1 192 ? -76.899 -28.988 59.466 1.00 38.25 192 CYS A N 1
ATOM 1598 C CA . CYS A 1 192 ? -78.126 -29.025 60.294 1.00 38.25 192 CYS A CA 1
ATOM 1599 C C . CYS A 1 192 ? -78.625 -30.460 60.523 1.00 38.25 192 CYS A C 1
ATOM 1601 O O . CYS A 1 192 ? -79.182 -31.051 59.614 1.00 38.25 192 CYS A O 1
ATOM 1603 N N . GLU A 1 193 ? -78.499 -30.983 61.750 1.00 35.06 193 GLU A N 1
ATOM 1604 C CA . GLU A 1 193 ? -79.653 -31.346 62.592 1.00 35.06 193 GLU A CA 1
ATOM 1605 C C . GLU A 1 193 ? -79.250 -31.940 63.953 1.00 35.06 193 GLU A C 1
ATOM 1607 O O . GLU A 1 193 ? -78.162 -32.465 64.171 1.00 35.06 193 GLU A O 1
ATOM 1612 N N . SER A 1 194 ? -80.181 -31.733 64.877 1.00 41.50 194 SER A N 1
ATOM 1613 C CA . SER A 1 194 ? -80.208 -31.998 66.311 1.00 41.50 194 SER A CA 1
ATOM 1614 C C . SER A 1 194 ? -80.221 -33.478 66.724 1.00 41.50 194 SER A C 1
ATOM 1616 O O . SER A 1 194 ? -80.744 -34.318 66.007 1.00 41.50 194 SER A O 1
ATOM 1618 N N . LEU A 1 195 ? -79.839 -33.693 67.995 1.00 40.94 195 LEU A N 1
ATOM 1619 C CA . LEU A 1 195 ? -80.410 -34.646 68.974 1.00 40.94 195 LEU A CA 1
ATOM 1620 C C . LEU A 1 195 ? -80.397 -36.156 68.645 1.00 40.94 195 LEU A C 1
ATOM 1622 O O . LEU A 1 195 ? -81.180 -36.626 67.831 1.00 40.94 195 LEU A O 1
ATOM 1626 N N . CYS A 1 196 ? -79.661 -36.946 69.442 1.00 34.34 196 CYS A N 1
ATOM 1627 C CA . CYS A 1 196 ? -80.242 -37.832 70.474 1.00 34.34 196 CYS A CA 1
ATOM 1628 C C . CYS A 1 196 ? -79.204 -38.795 71.090 1.00 34.34 196 CYS A C 1
ATOM 1630 O O . CYS A 1 196 ? -78.516 -39.499 70.356 1.00 34.34 196 CYS A O 1
ATOM 1632 N N . LEU A 1 197 ? -79.266 -38.875 72.431 1.00 37.72 197 LEU A N 1
ATOM 1633 C CA . LEU A 1 197 ? -78.686 -39.842 73.388 1.00 37.72 197 LEU A CA 1
ATOM 1634 C C . LEU A 1 197 ? -77.186 -39.748 73.704 1.00 37.72 197 LEU A C 1
ATOM 1636 O O . LEU A 1 197 ? -76.346 -40.164 72.882 1.00 37.72 197 LEU A O 1
#

pLDDT: mean 85.29, std 18.37, range [34.34, 97.31]

InterPro domains:
  IPR002554 Protein phosphatase 2A, regulatory B subunit, B56 [PF01603] (9-163)
  IPR002554 Protein phosphatase 2A, regulatory B subunit, B56 [PTHR10257] (9-168)
  IPR011989 Armadillo-like helical [G3DSA:1.25.10.10] (8-164)
  IPR016024 Armadillo-type fold [SSF48371] (8-160)